Protein AF-A0A813GF10-F1 (afdb_monomer_lite)

Sequence (223 aa):
MYSAWPSATSPQEELPPGWVRQESRSKPGSYYYANAVRNLTQVEPPPGTRNALAVLPILVAAEPAEASRALDPEEAAAAEEEKERKKKVAEDEQEAEEELAEEATRKAKARKVEEQRKKEEAARLEKERQEKEAEDLKQRLKAEEIARVQRLEAEEIARVKAEAEEALALEKHKKEVEVRAKENEARSRKAQMFELHVRSKQQAAWTKKEEEEEAAEKARTEE

Structure (mmCIF, N/CA/C/O backbone):
data_AF-A0A813GF10-F1
#
_entry.id   AF-A0A813GF10-F1
#
loop_
_atom_site.group_PDB
_atom_site.id
_atom_site.type_symbol
_atom_site.label_atom_id
_atom_site.label_alt_id
_atom_site.label_comp_id
_atom_site.label_asym_id
_atom_site.label_entity_id
_atom_site.label_seq_id
_atom_site.pdbx_PDB_ins_code
_atom_site.Cartn_x
_atom_site.Cartn_y
_atom_site.Cartn_z
_atom_site.occupancy
_atom_site.B_iso_or_equiv
_atom_site.auth_seq_id
_atom_site.auth_comp_id
_atom_site.auth_asym_id
_atom_site.auth_atom_id
_atom_site.pdbx_PDB_model_num
ATOM 1 N N . MET A 1 1 ? -47.620 1.078 -10.009 1.00 43.12 1 MET A N 1
ATOM 2 C CA . MET A 1 1 ? -48.355 2.296 -9.616 1.00 43.12 1 MET A CA 1
ATOM 3 C C . MET A 1 1 ? -49.224 1.940 -8.419 1.00 43.12 1 MET A C 1
ATOM 5 O O . MET A 1 1 ? -50.244 1.297 -8.611 1.00 43.12 1 MET A O 1
ATOM 9 N N . TYR A 1 2 ? -48.780 2.258 -7.202 1.00 46.22 2 TYR A N 1
ATOM 10 C CA . TYR A 1 2 ? -49.599 2.154 -5.990 1.00 46.22 2 TYR A CA 1
ATOM 11 C C . TYR A 1 2 ? -49.899 3.576 -5.521 1.00 46.22 2 TYR A C 1
ATOM 13 O O . TYR A 1 2 ? -48.980 4.342 -5.238 1.00 46.22 2 TYR A O 1
ATOM 21 N N . SER A 1 3 ? -51.180 3.934 -5.531 1.00 55.34 3 SER A N 1
ATOM 22 C CA . SER A 1 3 ? -51.683 5.240 -5.118 1.00 55.34 3 SER A CA 1
ATOM 23 C C . SER A 1 3 ? -51.562 5.389 -3.603 1.00 55.34 3 SER A C 1
ATOM 25 O O . SER A 1 3 ? -52.167 4.625 -2.853 1.00 55.34 3 SER A O 1
ATOM 27 N N . ALA A 1 4 ? -50.787 6.379 -3.161 1.00 55.69 4 ALA A N 1
ATOM 28 C CA . ALA A 1 4 ? -50.736 6.804 -1.770 1.00 55.69 4 ALA A CA 1
ATOM 29 C C . ALA A 1 4 ? -52.111 7.352 -1.359 1.00 55.69 4 ALA A C 1
ATOM 31 O O . ALA A 1 4 ? -52.603 8.314 -1.949 1.00 55.69 4 ALA A O 1
ATOM 32 N N . TRP A 1 5 ? -52.745 6.722 -0.371 1.00 62.12 5 TRP A N 1
ATOM 33 C CA . TRP A 1 5 ? -53.922 7.288 0.279 1.00 62.12 5 TRP A CA 1
ATOM 34 C C . TRP A 1 5 ? -53.499 8.535 1.067 1.00 62.12 5 TRP A C 1
ATOM 36 O O . TRP A 1 5 ? -52.507 8.470 1.798 1.00 62.12 5 TRP A O 1
ATOM 46 N N . PRO A 1 6 ? -54.214 9.667 0.943 1.00 53.22 6 PRO A N 1
ATOM 47 C CA . PRO A 1 6 ? -53.993 10.806 1.816 1.00 53.22 6 PRO A CA 1
ATOM 48 C C . PRO A 1 6 ? -54.392 10.388 3.232 1.00 53.22 6 PRO A C 1
ATOM 50 O O . PRO A 1 6 ? -55.576 10.223 3.529 1.00 53.22 6 PRO A O 1
ATOM 53 N N . SER A 1 7 ? -53.401 10.165 4.097 1.00 52.16 7 SER A N 1
ATOM 54 C CA . SER A 1 7 ? -53.643 9.993 5.527 1.00 52.16 7 SER A CA 1
ATOM 55 C C . SER A 1 7 ? -54.426 11.199 6.019 1.00 52.16 7 SER A C 1
ATOM 57 O O . SER A 1 7 ? -53.957 12.332 5.920 1.00 52.16 7 SER A O 1
ATOM 59 N N . ALA A 1 8 ? -55.636 10.939 6.509 1.00 47.16 8 ALA A N 1
ATOM 60 C CA . ALA A 1 8 ? -56.487 11.925 7.138 1.00 47.16 8 ALA A CA 1
ATOM 61 C C . ALA A 1 8 ? -55.698 12.607 8.262 1.00 47.16 8 ALA A C 1
ATOM 63 O O . ALA A 1 8 ? -55.401 11.994 9.288 1.00 47.16 8 ALA A O 1
ATOM 64 N N . THR A 1 9 ? -55.330 13.866 8.039 1.00 49.66 9 THR A N 1
ATOM 65 C CA . THR A 1 9 ? -54.791 14.755 9.061 1.00 49.66 9 THR A CA 1
ATOM 66 C C . THR A 1 9 ? -55.884 14.935 10.106 1.00 49.66 9 THR A C 1
ATOM 68 O O . THR A 1 9 ? -56.803 15.733 9.932 1.00 49.66 9 THR A O 1
ATOM 71 N N . SER A 1 10 ? -55.836 14.130 11.165 1.00 58.41 10 SER A N 1
ATOM 72 C CA . SER A 1 10 ? -56.648 14.341 12.356 1.00 58.41 10 SER A CA 1
ATOM 73 C C . SER A 1 10 ? -56.393 15.767 12.854 1.00 58.41 10 SER A C 1
ATOM 75 O O . SER A 1 10 ? -55.244 16.214 12.790 1.00 58.41 10 SER A O 1
ATOM 77 N N . PRO A 1 11 ? -57.430 16.499 13.303 1.00 57.31 11 PRO A N 1
ATOM 78 C CA . PRO A 1 11 ? -57.270 17.847 13.836 1.00 57.31 11 PRO A CA 1
ATOM 79 C C . PRO A 1 11 ? -56.208 17.788 14.931 1.00 57.31 11 PRO A C 1
ATOM 81 O O . PRO A 1 11 ? -56.400 17.146 15.963 1.00 57.31 11 PRO A O 1
ATOM 84 N N . GLN A 1 12 ? -55.039 18.351 14.630 1.00 59.00 12 GLN A N 1
ATOM 85 C CA . GLN A 1 12 ? -53.887 18.327 15.511 1.00 59.00 12 GLN A CA 1
ATOM 86 C C . GLN A 1 12 ? -54.287 19.108 16.758 1.00 59.00 12 GLN A C 1
ATOM 88 O O . GLN A 1 12 ? -54.483 20.318 16.689 1.00 59.00 12 GLN A O 1
ATOM 93 N N . GLU A 1 13 ? -54.456 18.414 17.886 1.00 68.62 13 GLU A N 1
ATOM 94 C CA . GLU A 1 13 ? -54.404 19.058 19.195 1.00 68.62 13 GLU A CA 1
ATOM 95 C C . GLU A 1 13 ? -53.145 19.928 19.199 1.00 68.62 13 GLU A C 1
ATOM 97 O O . GLU A 1 13 ? -52.041 19.415 18.997 1.00 68.62 13 GLU A O 1
ATOM 102 N N . GLU A 1 14 ? -53.328 21.242 19.325 1.00 80.44 14 GLU A N 1
ATOM 103 C CA . GLU A 1 14 ? -52.253 22.230 19.286 1.00 80.44 14 GLU A CA 1
ATOM 104 C C . GLU A 1 14 ? -51.329 22.011 20.487 1.00 80.44 14 GLU A C 1
ATOM 106 O O . GLU A 1 14 ? -51.510 22.564 21.571 1.00 80.44 14 GLU A O 1
ATOM 111 N N . LEU A 1 15 ? -50.348 21.130 20.306 1.00 86.69 15 LEU A N 1
ATOM 112 C CA . LEU A 1 15 ? -49.278 20.923 21.263 1.00 86.69 15 LEU A CA 1
ATOM 113 C C . LEU A 1 15 ? -48.388 22.171 21.280 1.00 86.69 15 LEU A C 1
ATOM 115 O O . LEU A 1 15 ? -48.151 22.772 20.226 1.00 86.69 15 LEU A O 1
ATOM 119 N N . PRO A 1 16 ? -47.851 22.564 22.448 1.00 89.25 16 PRO A N 1
ATOM 120 C CA . PRO A 1 16 ? -46.923 23.681 22.517 1.00 89.25 16 PRO A CA 1
ATOM 121 C C . PRO A 1 16 ? -45.709 23.465 21.590 1.00 89.25 16 PRO A C 1
ATOM 123 O O . PRO A 1 16 ? -45.295 22.319 21.377 1.00 89.25 16 PRO A O 1
ATOM 126 N N . PRO A 1 17 ? -45.085 24.537 21.070 1.00 89.94 17 PRO A N 1
ATOM 127 C CA . PRO A 1 17 ? -43.967 24.427 20.136 1.00 89.94 17 PRO A CA 1
ATOM 128 C C . PRO A 1 17 ? -42.840 23.531 20.667 1.00 89.94 17 PRO A C 1
ATOM 130 O O . PRO A 1 17 ? -42.382 23.688 21.800 1.00 89.94 17 PRO A O 1
ATOM 133 N N . GLY A 1 18 ? -42.379 22.594 19.834 1.00 91.38 18 GLY A N 1
ATOM 134 C CA . GLY A 1 18 ? -41.290 21.665 20.160 1.00 91.38 18 GLY A CA 1
ATOM 135 C C . GLY A 1 18 ? -41.722 20.346 20.811 1.00 91.38 18 GLY A C 1
ATOM 136 O O . GLY A 1 18 ? -40.871 19.478 21.008 1.00 91.38 18 GLY A O 1
ATOM 137 N N . TRP A 1 19 ? -43.014 20.168 21.104 1.00 94.50 19 TRP A N 1
ATOM 138 C CA . TRP A 1 19 ? -43.578 18.890 21.539 1.00 94.50 19 TRP A CA 1
ATOM 139 C C . TRP A 1 19 ? -44.132 18.091 20.361 1.00 94.50 19 TRP A C 1
ATOM 141 O O . TRP A 1 19 ? -44.849 18.618 19.515 1.00 94.50 19 TRP A O 1
ATOM 151 N N . VAL A 1 20 ? -43.831 16.793 20.332 1.00 92.94 20 VAL A N 1
ATOM 152 C CA . VAL A 1 20 ? -44.324 15.853 19.322 1.00 92.94 20 VAL A CA 1
ATOM 153 C C . VAL A 1 20 ? -44.968 14.665 20.029 1.00 92.94 20 VAL A C 1
ATOM 155 O O . VAL A 1 20 ? -44.332 14.018 20.863 1.00 92.94 20 VAL A O 1
ATOM 158 N N . ARG A 1 21 ? -46.226 14.362 19.691 1.00 93.69 21 ARG A N 1
ATOM 159 C CA . ARG A 1 21 ? -46.896 13.132 20.134 1.00 93.69 21 ARG A CA 1
ATOM 160 C C . ARG A 1 21 ? -46.377 11.961 19.307 1.00 93.69 21 ARG A C 1
ATOM 162 O O . ARG A 1 21 ? -46.508 11.966 18.085 1.00 93.69 21 ARG A O 1
ATOM 169 N N . GLN A 1 22 ? -45.807 10.961 19.963 1.00 94.44 22 GLN A N 1
ATOM 170 C CA . GLN A 1 22 ? -45.323 9.737 19.332 1.00 94.44 22 GLN A CA 1
ATOM 171 C C . GLN A 1 22 ? -46.046 8.525 19.915 1.00 94.44 22 GLN A C 1
ATOM 173 O O . GLN A 1 22 ? -46.380 8.489 21.098 1.00 94.44 22 GLN A O 1
ATOM 178 N N . GLU A 1 23 ? -46.320 7.536 19.071 1.00 95.94 23 GLU A N 1
ATOM 179 C CA . GLU A 1 23 ? -46.903 6.267 19.497 1.00 95.94 23 GLU A CA 1
ATOM 180 C C . GLU A 1 23 ? -45.810 5.332 20.020 1.00 95.94 23 GLU A C 1
ATOM 182 O O . GLU A 1 23 ? -44.732 5.205 19.433 1.00 95.94 23 GLU A O 1
ATOM 187 N N . SER A 1 24 ? -46.083 4.664 21.138 1.00 94.75 24 SER A N 1
ATOM 188 C CA . SER A 1 24 ? -45.172 3.681 21.702 1.00 94.75 24 SER A CA 1
ATOM 189 C C . SER A 1 24 ? -45.048 2.465 20.792 1.00 94.75 24 SER A C 1
ATOM 191 O O . SER A 1 24 ? -46.019 1.760 20.525 1.00 94.75 24 SER A O 1
ATOM 193 N N . ARG A 1 25 ? -43.812 2.142 20.398 1.00 94.06 25 ARG A N 1
ATOM 194 C CA . ARG A 1 25 ? -43.510 0.922 19.631 1.00 94.06 25 ARG A CA 1
ATOM 195 C C . ARG A 1 25 ? -43.803 -0.361 20.409 1.00 94.06 25 ARG A C 1
ATOM 197 O O . ARG A 1 25 ? -44.042 -1.393 19.794 1.00 94.06 25 ARG A O 1
ATOM 204 N N . SER A 1 26 ? -43.734 -0.315 21.741 1.00 91.81 26 SER A N 1
ATOM 205 C CA . SER A 1 26 ? -43.940 -1.486 22.603 1.00 91.81 26 SER A CA 1
ATOM 206 C C . SER A 1 26 ? -45.400 -1.691 23.004 1.00 91.81 26 SER A C 1
ATOM 208 O O . SER A 1 26 ? -45.772 -2.797 23.387 1.00 91.81 26 SER A O 1
ATOM 210 N N . LYS A 1 27 ? -46.227 -0.643 22.926 1.00 92.56 27 LYS A N 1
ATOM 211 C CA . LYS A 1 27 ? -47.655 -0.672 23.264 1.00 92.56 27 LYS A CA 1
ATOM 212 C C . LYS A 1 27 ? -48.430 0.153 22.230 1.00 92.56 27 LYS A C 1
ATOM 214 O O . LYS A 1 27 ? -48.667 1.337 22.486 1.00 92.56 27 LYS A O 1
ATOM 219 N N . PRO A 1 28 ? -48.797 -0.437 21.076 1.00 93.38 28 PRO A N 1
ATOM 220 C CA . PRO A 1 28 ? -49.581 0.269 20.066 1.00 93.38 28 PRO A CA 1
ATOM 221 C C . PRO A 1 28 ? -50.881 0.799 20.684 1.00 93.38 28 PRO A C 1
ATOM 223 O O . PRO A 1 28 ? -51.499 0.138 21.520 1.00 93.38 28 PRO A O 1
ATOM 226 N N . GLY A 1 29 ? -51.248 2.026 20.331 1.00 91.00 29 GLY A N 1
ATOM 227 C CA . GLY A 1 29 ? -52.347 2.787 20.928 1.00 91.00 29 GLY A CA 1
ATOM 228 C C . GLY A 1 29 ? -51.987 3.595 22.183 1.00 91.00 29 GLY A C 1
ATOM 229 O O . GLY A 1 29 ? -52.782 4.433 22.601 1.00 91.00 29 GLY A O 1
ATOM 230 N N . SER A 1 30 ? -50.804 3.401 22.783 1.00 92.31 30 SER A N 1
ATOM 231 C CA . SER A 1 30 ? -50.301 4.281 23.850 1.00 92.31 30 SER A CA 1
ATOM 232 C C . SER A 1 30 ? -49.440 5.395 23.260 1.00 92.31 30 SER A C 1
ATOM 234 O O . SER A 1 30 ? -48.506 5.121 22.508 1.00 92.31 30 SER A O 1
ATOM 236 N N . TYR A 1 31 ? -49.701 6.643 23.643 1.00 94.44 31 TYR A N 1
ATOM 237 C CA . TYR A 1 31 ? -48.940 7.803 23.176 1.00 94.44 31 TYR A CA 1
ATOM 238 C C . TYR A 1 31 ? -48.062 8.379 24.289 1.00 94.44 31 TYR A C 1
ATOM 240 O O . TYR A 1 31 ? -48.437 8.364 25.459 1.00 94.44 31 TYR A O 1
ATOM 248 N N . TYR A 1 32 ? -46.900 8.906 23.910 1.00 95.25 32 TYR A N 1
ATOM 249 C CA . TYR A 1 32 ? -46.045 9.729 24.761 1.00 95.25 32 TYR A CA 1
ATOM 250 C C . TYR A 1 32 ? -45.686 11.025 24.034 1.00 95.25 32 TYR A C 1
ATOM 252 O O . TYR A 1 32 ? -45.779 11.127 22.808 1.00 95.25 32 TYR A O 1
ATOM 260 N N . TYR A 1 33 ? -45.275 12.028 24.798 1.00 95.50 33 TYR A N 1
ATOM 261 C CA . TYR A 1 33 ? -44.920 13.342 24.287 1.00 95.50 33 TYR A CA 1
ATOM 262 C C . TYR A 1 33 ? -43.412 13.524 24.412 1.00 95.50 33 TYR A C 1
ATOM 264 O O . TYR A 1 33 ? -42.858 13.461 25.512 1.00 95.50 33 TYR A O 1
ATOM 272 N N . ALA A 1 34 ? -42.745 13.719 23.277 1.00 95.44 34 ALA A N 1
ATOM 273 C CA . ALA A 1 34 ? -41.313 13.972 23.202 1.00 95.44 34 ALA A CA 1
ATOM 274 C C . ALA A 1 34 ? -41.062 15.454 22.914 1.00 95.44 34 ALA A C 1
ATOM 276 O O . ALA A 1 34 ? 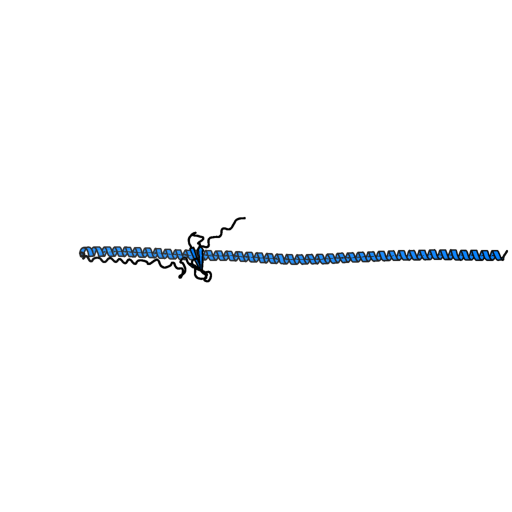-41.622 16.013 21.969 1.00 95.44 34 ALA A O 1
ATOM 277 N N . ASN A 1 35 ? -40.209 16.086 23.715 1.00 95.56 35 ASN A N 1
ATOM 278 C CA . ASN A 1 35 ? -39.741 17.443 23.483 1.00 95.56 35 ASN A CA 1
ATOM 279 C C . ASN A 1 35 ? -38.351 17.400 22.842 1.00 95.56 35 ASN A C 1
ATOM 281 O O . ASN A 1 35 ? -37.366 17.094 23.518 1.00 95.56 35 ASN A O 1
ATOM 285 N N . ALA A 1 36 ? -38.265 17.734 21.554 1.00 92.88 36 ALA A N 1
ATOM 286 C CA . ALA A 1 36 ? -37.011 17.681 20.797 1.00 92.88 36 ALA A CA 1
ATOM 287 C C . ALA A 1 36 ? -35.976 18.716 21.273 1.00 92.88 36 ALA A C 1
ATOM 289 O O . ALA A 1 36 ? -34.777 18.517 21.111 1.00 92.88 36 ALA A O 1
ATOM 290 N N . VAL A 1 37 ? -36.429 19.814 21.884 1.00 94.19 37 VAL A N 1
ATOM 291 C CA . VAL A 1 37 ? -35.550 20.892 22.359 1.00 94.19 37 VAL A CA 1
ATOM 292 C C . VAL A 1 37 ? -34.850 20.494 23.657 1.00 94.19 37 VAL A C 1
ATOM 294 O O . VAL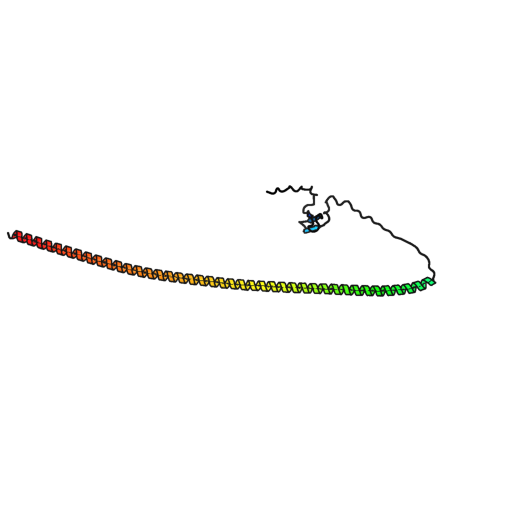 A 1 37 ? -33.696 20.848 23.877 1.00 94.19 37 VAL A O 1
ATOM 297 N N . ARG A 1 38 ? -35.546 19.758 24.531 1.00 94.00 38 ARG A N 1
ATOM 298 C CA . ARG A 1 38 ? -35.040 19.381 25.861 1.00 94.00 38 ARG A CA 1
ATOM 299 C C . ARG A 1 38 ? -34.607 17.920 25.972 1.00 94.00 38 ARG A C 1
ATOM 301 O O . ARG A 1 38 ? -34.110 17.537 27.024 1.00 94.00 38 ARG A O 1
ATOM 308 N N . ASN A 1 39 ? -34.816 17.116 24.926 1.00 94.69 39 ASN A N 1
ATOM 309 C CA . ASN A 1 39 ? -34.639 15.660 24.946 1.00 94.69 39 ASN A CA 1
ATOM 310 C C . ASN A 1 39 ? -35.360 14.993 26.135 1.00 94.69 39 ASN A C 1
ATOM 312 O O . ASN A 1 39 ? -34.837 14.084 26.772 1.00 94.69 39 ASN A O 1
ATOM 316 N N . LEU A 1 40 ? -36.570 15.475 26.442 1.00 95.31 40 LEU A N 1
ATOM 317 C CA . LEU A 1 40 ? -37.428 14.958 27.512 1.00 95.31 40 LEU A CA 1
ATOM 318 C C . LEU A 1 40 ? -38.601 14.191 26.908 1.00 95.31 40 LEU A C 1
ATOM 320 O O . LEU A 1 40 ? -39.194 14.628 25.921 1.00 95.31 40 LEU A O 1
ATOM 324 N N . THR A 1 41 ? -38.967 13.078 27.537 1.00 96.00 41 THR A N 1
ATOM 325 C CA . THR A 1 41 ? -40.156 12.293 27.193 1.00 96.00 41 THR A CA 1
ATOM 326 C C . THR A 1 41 ? -41.044 12.151 28.417 1.00 96.00 41 THR A C 1
ATOM 328 O O . THR A 1 41 ? -40.552 11.798 29.487 1.00 96.00 41 THR A O 1
ATOM 331 N N . GLN A 1 42 ? -42.343 12.376 28.260 1.00 95.31 42 GLN A N 1
ATOM 332 C CA . GLN A 1 42 ? -43.329 12.178 29.322 1.00 95.31 42 GLN A CA 1
ATOM 333 C C . GLN A 1 42 ? -44.587 11.510 28.772 1.00 95.31 42 GLN A C 1
ATOM 335 O O . GLN A 1 42 ? -44.943 11.685 27.606 1.00 95.31 42 GLN A O 1
ATOM 340 N N . VAL A 1 43 ? -45.241 10.716 29.616 1.00 94.62 43 VAL A N 1
ATOM 341 C CA . VAL A 1 43 ? -46.501 10.042 29.271 1.00 94.62 43 VAL A CA 1
ATOM 342 C C . VAL A 1 43 ? -47.674 11.013 29.398 1.00 94.62 43 VAL A C 1
ATOM 344 O O . VAL A 1 43 ? -48.577 11.006 28.567 1.00 94.62 43 VAL A O 1
ATOM 347 N N . GLU A 1 44 ? -47.637 1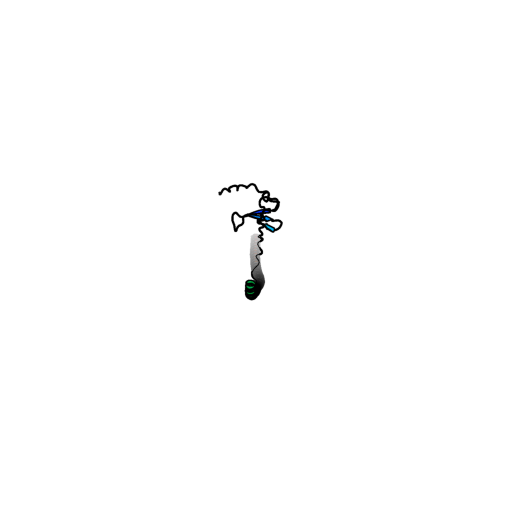1.891 30.401 1.00 91.31 44 GLU A N 1
ATOM 348 C CA . GLU A 1 44 ? -48.676 12.896 30.605 1.00 91.31 44 GLU A CA 1
ATOM 349 C C . GLU A 1 44 ? -48.569 14.040 29.582 1.00 91.31 44 GLU A C 1
ATOM 351 O O . GLU A 1 44 ? -47.460 14.464 29.231 1.00 91.31 44 GLU A O 1
ATOM 356 N N . PRO A 1 45 ? -49.700 14.559 29.076 1.00 88.81 45 PRO A N 1
ATOM 357 C CA . PRO A 1 45 ? -49.699 15.679 28.146 1.00 88.81 45 PRO A CA 1
ATOM 358 C C . PRO A 1 45 ? -49.127 16.939 28.813 1.00 88.81 45 PRO A C 1
ATOM 360 O O . PRO A 1 45 ? -49.398 17.192 29.989 1.00 88.81 45 PRO A O 1
ATOM 363 N N . PRO A 1 46 ? -48.332 17.752 28.093 1.00 87.88 46 PRO A N 1
ATOM 364 C CA . PRO A 1 46 ? -47.768 18.966 28.663 1.00 87.88 46 PRO A CA 1
ATOM 365 C C . PRO A 1 46 ? -48.878 19.936 29.108 1.00 87.88 46 PRO A C 1
ATOM 367 O O . PRO A 1 46 ? -49.926 20.026 28.446 1.00 87.88 46 PRO A O 1
ATOM 370 N N . PRO A 1 47 ? -48.658 20.676 30.212 1.00 80.12 47 PRO A N 1
ATOM 371 C CA . PRO A 1 47 ? -49.625 21.638 30.727 1.00 80.12 47 PRO A CA 1
ATOM 372 C C . PRO A 1 47 ? -49.931 22.689 29.653 1.00 80.12 47 PRO A C 1
ATOM 374 O O . PRO A 1 47 ? -49.021 23.256 29.053 1.00 80.12 47 PRO A O 1
ATOM 377 N N . GLY A 1 48 ? -51.218 22.909 29.382 1.00 74.94 48 GLY A N 1
ATOM 378 C CA . GLY A 1 48 ? -51.700 23.745 28.273 1.00 74.94 48 GLY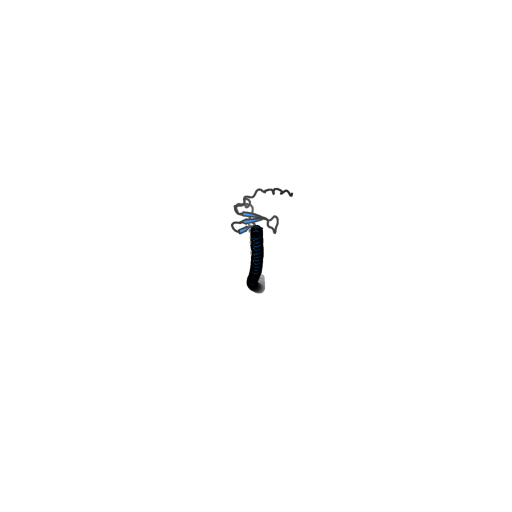 A CA 1
ATOM 379 C C . GLY A 1 48 ? -52.441 22.962 27.185 1.00 74.94 48 GLY A C 1
ATOM 380 O O . GLY A 1 48 ? -53.247 23.545 26.466 1.00 74.94 48 GLY A O 1
ATOM 381 N N . THR A 1 49 ? -52.268 21.637 27.123 1.00 74.69 49 THR A N 1
ATOM 382 C CA . THR A 1 49 ? -53.143 20.767 26.321 1.00 74.69 49 THR A CA 1
ATOM 383 C C . THR A 1 49 ? -54.504 20.699 27.023 1.00 74.69 49 THR A C 1
ATOM 385 O O . THR A 1 49 ? -54.580 20.313 28.188 1.00 74.69 49 THR A O 1
ATOM 388 N N . ARG A 1 50 ? -55.579 21.131 26.354 1.00 60.22 50 ARG A N 1
ATOM 389 C CA . ARG A 1 50 ? -56.883 21.553 26.926 1.00 60.22 50 ARG A CA 1
ATOM 390 C C . ARG A 1 50 ? -57.703 20.480 27.692 1.00 60.22 50 ARG A C 1
ATOM 392 O O . ARG A 1 50 ? -58.866 20.726 27.985 1.00 60.22 50 ARG A O 1
ATOM 399 N N . ASN A 1 51 ? -57.127 19.330 28.053 1.00 59.00 51 ASN A N 1
ATOM 400 C CA . ASN A 1 51 ? -57.826 18.163 28.617 1.00 59.00 51 ASN A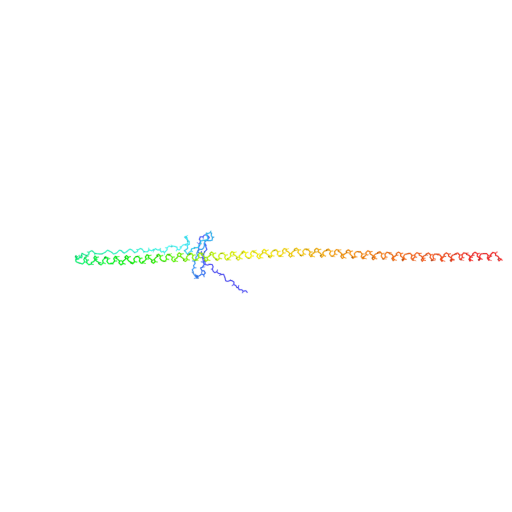 CA 1
ATOM 401 C C . ASN A 1 51 ? -57.494 17.808 30.089 1.00 59.00 51 ASN A C 1
ATOM 403 O O . ASN A 1 51 ? -57.945 16.777 30.576 1.00 59.00 51 ASN A O 1
ATOM 407 N N . ALA A 1 52 ? -56.759 18.635 30.841 1.00 53.38 52 ALA A N 1
ATOM 408 C CA . ALA A 1 52 ? -56.286 18.286 32.196 1.00 53.38 52 ALA A CA 1
ATOM 409 C C . ALA A 1 52 ? -57.251 18.590 33.377 1.00 53.38 52 ALA A C 1
ATOM 411 O O . ALA A 1 52 ? -56.805 18.663 34.518 1.00 53.38 52 ALA A O 1
ATOM 412 N N . LEU A 1 53 ? -58.559 18.787 33.158 1.00 50.12 53 LEU A N 1
ATOM 413 C CA . LEU A 1 53 ? -59.480 19.302 34.196 1.00 50.12 53 LEU A CA 1
ATOM 414 C C . LEU A 1 53 ? -60.340 18.261 34.951 1.00 50.12 53 LEU A C 1
ATOM 416 O O . LEU A 1 53 ? -61.320 18.652 35.578 1.00 50.12 53 LEU A O 1
ATOM 420 N N . ALA A 1 54 ? -60.023 16.960 34.940 1.00 54.91 54 ALA A N 1
ATOM 421 C CA . ALA A 1 54 ? -60.976 15.960 35.450 1.00 54.91 54 ALA A CA 1
ATOM 422 C C . ALA A 1 54 ? -60.400 14.784 36.262 1.00 54.91 54 ALA A C 1
ATOM 424 O O . ALA A 1 54 ? -60.728 13.651 35.942 1.00 54.91 54 ALA A O 1
ATOM 425 N N . VAL A 1 55 ? -59.622 15.001 37.336 1.00 48.28 55 VAL A N 1
ATOM 426 C CA . VAL A 1 55 ? -59.530 14.008 38.438 1.00 48.28 55 VAL A CA 1
ATOM 427 C C . VAL A 1 55 ? -59.240 14.704 39.780 1.00 48.28 55 VAL A C 1
ATOM 429 O O . VAL A 1 55 ? -58.130 15.171 40.014 1.00 48.28 55 VAL A O 1
ATOM 432 N N . LEU A 1 56 ? -60.228 14.755 40.681 1.00 40.22 56 LEU A N 1
ATOM 433 C CA . LEU A 1 56 ? -60.044 15.067 42.107 1.00 40.22 56 LEU A CA 1
ATOM 434 C C . LEU A 1 56 ? -60.038 13.749 42.907 1.00 40.22 56 LEU A C 1
ATOM 436 O O . LEU A 1 56 ? -61.000 12.990 42.778 1.00 40.22 56 LEU A O 1
ATOM 440 N N . PRO A 1 57 ? -59.022 13.456 43.743 1.00 50.09 57 PRO A N 1
ATOM 441 C CA . PRO A 1 57 ? -59.065 12.322 44.658 1.00 50.09 57 PRO A CA 1
ATOM 442 C C . PRO A 1 57 ? -59.802 12.679 45.960 1.00 50.09 57 PRO A C 1
ATOM 444 O O . PRO A 1 57 ? -59.515 13.674 46.623 1.00 50.09 57 PRO A O 1
ATOM 447 N N . ILE A 1 58 ? -60.769 11.828 46.303 1.00 44.69 58 ILE A N 1
ATOM 448 C CA . ILE A 1 58 ? -61.621 11.861 47.496 1.00 44.69 58 ILE A CA 1
ATOM 449 C C . ILE A 1 58 ? -60.816 11.353 48.707 1.00 44.69 58 ILE A C 1
ATOM 451 O O . ILE A 1 58 ? -60.353 10.215 48.714 1.00 44.69 58 ILE A O 1
ATOM 455 N N . LEU A 1 59 ? -60.662 12.196 49.732 1.00 42.25 59 LEU A N 1
ATOM 456 C CA . LEU A 1 59 ? -60.123 11.853 51.055 1.00 42.25 59 LEU A CA 1
ATOM 457 C C . LEU A 1 59 ? -61.214 11.169 51.896 1.00 42.25 59 LEU A C 1
ATOM 459 O O . LEU A 1 59 ? -62.222 11.798 52.212 1.00 42.25 59 LEU A O 1
ATOM 463 N N . VAL A 1 60 ? -61.002 9.909 52.288 1.00 44.69 60 VAL A N 1
ATOM 464 C CA . VAL A 1 60 ? -61.808 9.216 53.309 1.00 44.69 60 VAL A CA 1
ATOM 465 C C . VAL A 1 60 ? -60.934 9.005 54.540 1.00 44.69 60 VAL A C 1
ATOM 467 O O . VAL A 1 60 ? -60.046 8.157 54.551 1.00 44.69 60 VAL A O 1
ATOM 470 N N . ALA A 1 61 ? -61.186 9.818 55.563 1.00 50.56 61 ALA A N 1
ATOM 471 C CA . ALA A 1 61 ? -60.720 9.615 56.926 1.00 50.56 61 ALA A CA 1
ATOM 472 C C . ALA A 1 61 ? -61.759 8.768 57.675 1.00 50.56 61 ALA A C 1
ATOM 474 O O . ALA A 1 61 ? -62.948 9.083 57.636 1.00 50.56 61 ALA A O 1
ATOM 475 N N . ALA A 1 62 ? -61.317 7.711 58.352 1.00 40.03 62 ALA A N 1
ATOM 476 C CA . ALA A 1 62 ? -62.138 6.947 59.283 1.00 40.03 62 ALA A CA 1
ATOM 477 C C . ALA A 1 62 ? -61.269 6.509 60.471 1.00 40.03 62 ALA A C 1
ATOM 479 O O . ALA A 1 62 ? -60.519 5.539 60.385 1.00 40.03 62 ALA A O 1
ATOM 480 N N . GLU A 1 63 ? -61.361 7.269 61.562 1.00 50.47 63 GLU A N 1
ATOM 481 C CA . GLU A 1 63 ? -61.019 6.807 62.909 1.00 50.47 63 GLU A CA 1
ATOM 482 C C . GLU A 1 63 ? -62.111 5.859 63.424 1.00 50.47 63 GLU A C 1
ATOM 484 O O . GLU A 1 63 ? -63.295 6.092 63.160 1.00 50.47 63 GLU A O 1
ATOM 489 N N . PRO A 1 64 ? -61.748 4.871 64.256 1.00 53.62 64 PRO A N 1
ATOM 490 C CA . PRO A 1 64 ? -62.648 4.408 65.297 1.00 53.62 64 PRO A CA 1
ATOM 491 C C . PRO A 1 64 ? -62.025 4.584 66.687 1.00 53.62 64 PRO A C 1
ATOM 493 O O . PRO A 1 64 ? -60.941 4.086 66.989 1.00 53.62 64 PRO A O 1
ATOM 496 N N . ALA A 1 65 ? -62.776 5.283 67.534 1.00 51.66 65 ALA A N 1
ATOM 497 C CA . ALA A 1 65 ? -62.595 5.377 68.972 1.00 51.66 65 ALA A CA 1
ATOM 498 C C . ALA A 1 65 ? -63.572 4.417 69.664 1.00 51.66 65 ALA A C 1
ATOM 500 O O . ALA A 1 65 ? -64.766 4.586 69.466 1.00 51.66 65 ALA A O 1
ATOM 501 N N . GLU A 1 66 ? -63.089 3.476 70.481 1.00 36.50 66 GLU A N 1
ATOM 502 C CA . GLU A 1 66 ? -63.831 2.675 71.484 1.00 36.50 66 GLU A CA 1
ATOM 503 C C . GLU A 1 66 ? -62.788 1.968 72.381 1.00 36.50 66 GLU A C 1
ATOM 505 O O . GLU A 1 66 ? -61.688 1.689 71.919 1.00 36.50 66 GLU A O 1
ATOM 510 N N . ALA A 1 67 ? -62.970 1.569 73.639 1.00 43.34 67 ALA A N 1
ATOM 511 C CA . ALA A 1 67 ? -63.939 1.791 74.705 1.00 43.34 67 ALA A CA 1
ATOM 512 C C . ALA A 1 67 ? -63.265 1.208 75.974 1.00 43.34 67 ALA A C 1
ATOM 514 O O . ALA A 1 67 ? -62.783 0.074 75.964 1.00 43.34 67 ALA A O 1
ATOM 515 N N . SER A 1 68 ? -63.181 1.974 77.062 1.00 44.66 68 SER A N 1
ATOM 516 C CA . SER A 1 68 ? -62.485 1.585 78.298 1.00 44.66 68 SER A CA 1
ATOM 517 C C . SER A 1 68 ? -63.377 0.698 79.179 1.00 44.66 68 SER A C 1
ATOM 519 O O . SER A 1 68 ? -64.298 1.187 79.832 1.00 44.66 68 SER A O 1
ATOM 521 N N . ARG A 1 69 ? -63.097 -0.610 79.216 1.00 45.03 69 ARG A N 1
ATOM 522 C CA . ARG A 1 69 ? -63.732 -1.595 80.110 1.00 45.03 69 ARG A CA 1
ATOM 523 C C . ARG A 1 69 ? -62.727 -1.997 81.199 1.00 45.03 69 ARG A C 1
ATOM 525 O O . ARG A 1 69 ? -61.654 -2.496 80.882 1.00 45.03 69 ARG A O 1
ATOM 532 N N . ALA A 1 70 ? -63.048 -1.719 82.462 1.00 49.31 70 ALA A N 1
ATOM 533 C CA . ALA A 1 70 ? -62.205 -2.038 83.616 1.00 49.31 70 ALA A CA 1
ATOM 534 C C . ALA A 1 70 ? -62.206 -3.556 83.884 1.00 49.31 70 ALA A C 1
ATOM 536 O O . ALA A 1 70 ? -63.279 -4.149 83.987 1.00 49.31 70 ALA A O 1
ATOM 537 N N . LEU A 1 71 ? -61.012 -4.153 83.947 1.00 51.41 71 LEU A N 1
ATOM 538 C CA . LEU A 1 71 ? -60.766 -5.590 84.125 1.00 51.41 71 LEU A CA 1
ATOM 539 C C . LEU A 1 71 ? -60.383 -5.925 85.573 1.00 51.41 71 LEU A C 1
ATOM 541 O O . LEU A 1 71 ? -59.809 -5.096 86.283 1.00 51.41 71 LEU A O 1
ATOM 545 N N . ASP A 1 72 ? -60.702 -7.156 85.971 1.00 50.25 72 ASP A N 1
ATOM 546 C CA . ASP A 1 72 ? -60.433 -7.754 87.278 1.00 50.25 72 ASP A CA 1
ATOM 547 C C . ASP A 1 72 ? -58.918 -7.933 87.555 1.00 50.25 72 ASP A C 1
ATOM 549 O O . ASP A 1 72 ? -58.147 -8.284 86.656 1.00 50.25 72 ASP A O 1
ATOM 553 N N . PRO A 1 73 ? -58.450 -7.724 88.802 1.00 62.91 73 PRO A N 1
ATOM 554 C CA . PRO A 1 73 ? -57.022 -7.693 89.148 1.00 62.91 73 PRO A CA 1
ATOM 555 C C . PRO A 1 73 ? -56.305 -9.055 89.078 1.00 62.91 73 PRO A C 1
ATOM 557 O O . PRO A 1 73 ? -55.079 -9.083 89.004 1.00 62.91 73 PRO A O 1
ATOM 560 N N . GLU A 1 74 ? -57.030 -10.178 89.073 1.00 59.91 74 GLU A N 1
ATOM 561 C CA . GLU A 1 74 ? -56.448 -11.524 88.910 1.00 59.91 74 GLU A CA 1
ATOM 562 C C . GLU A 1 74 ? -56.112 -11.827 87.434 1.00 59.91 74 GLU A C 1
ATOM 564 O O . GLU A 1 74 ? -55.094 -12.448 87.130 1.00 59.91 74 GLU A O 1
ATOM 569 N N . GLU A 1 75 ? -56.894 -11.278 86.500 1.00 60.84 75 GLU A N 1
ATOM 570 C CA . GLU A 1 75 ? -56.648 -11.356 85.054 1.00 60.84 75 GLU A CA 1
ATOM 571 C C . GLU A 1 75 ? -55.456 -10.470 84.635 1.00 60.84 75 GLU A C 1
ATOM 573 O O . GLU A 1 75 ? -54.723 -10.784 83.696 1.00 60.84 75 GLU A O 1
ATOM 578 N N . ALA A 1 76 ? -55.195 -9.392 85.386 1.00 65.12 76 ALA A N 1
ATOM 579 C CA . ALA A 1 76 ? -54.076 -8.482 85.151 1.00 65.12 76 ALA A CA 1
ATOM 580 C C . ALA A 1 76 ? -52.695 -9.131 85.380 1.00 65.12 76 ALA A C 1
ATOM 582 O O . ALA A 1 76 ? -51.745 -8.788 84.674 1.00 65.12 76 ALA A O 1
ATOM 583 N N . ALA A 1 77 ? -52.578 -10.079 86.319 1.00 72.19 77 ALA A N 1
ATOM 584 C CA . ALA A 1 77 ? -51.322 -10.785 86.593 1.00 72.19 77 ALA A CA 1
ATOM 585 C C . ALA A 1 77 ? -50.993 -11.831 85.510 1.00 72.19 77 ALA A C 1
ATOM 587 O O . ALA A 1 77 ? -49.853 -11.913 85.056 1.00 72.19 77 ALA A O 1
ATOM 588 N N . ALA A 1 78 ? -51.995 -12.574 85.026 1.00 74.56 78 ALA A N 1
ATOM 589 C CA . ALA A 1 78 ? -51.826 -13.477 83.883 1.00 74.56 78 ALA A CA 1
ATOM 590 C C . ALA A 1 78 ? -51.525 -12.705 82.581 1.00 74.56 78 ALA A C 1
ATOM 592 O O . ALA A 1 78 ? -50.702 -13.137 81.772 1.00 74.56 78 ALA A O 1
ATOM 593 N N . ALA A 1 79 ? -52.125 -11.522 82.408 1.00 78.38 79 ALA A N 1
ATOM 594 C CA . ALA A 1 79 ? -51.850 -10.640 81.277 1.00 78.38 79 ALA A CA 1
ATOM 595 C C . ALA A 1 79 ? -50.425 -10.052 81.293 1.00 78.38 79 ALA A C 1
ATOM 597 O O . ALA A 1 79 ? -49.880 -9.763 80.229 1.00 78.38 79 ALA A O 1
ATOM 598 N N . GLU A 1 80 ? -49.811 -9.861 82.464 1.00 80.38 80 GLU A N 1
ATOM 599 C CA . GLU A 1 80 ? -48.405 -9.443 82.592 1.00 80.38 80 GLU A CA 1
ATOM 600 C C . GLU A 1 80 ? -47.437 -10.542 82.129 1.00 80.38 80 GLU A C 1
ATOM 602 O O . GLU A 1 80 ? -46.563 -10.270 81.304 1.00 80.38 80 GLU A O 1
ATOM 607 N N . GLU A 1 81 ? -47.632 -11.794 82.559 1.00 82.06 81 GLU A N 1
ATOM 608 C CA . GLU A 1 81 ? -46.777 -12.908 82.121 1.00 82.06 81 GLU A CA 1
ATOM 609 C C . GLU A 1 81 ? -46.927 -13.176 80.610 1.00 82.06 81 GLU A C 1
ATOM 611 O O . GLU A 1 81 ? -45.944 -13.416 79.902 1.00 82.06 81 GLU A O 1
ATOM 616 N N . GLU A 1 82 ? -48.147 -13.068 80.071 1.00 85.44 82 GLU A N 1
ATOM 617 C CA . GLU A 1 82 ? -48.388 -13.185 78.630 1.00 85.44 82 GLU A CA 1
ATOM 618 C C . GLU A 1 82 ? -47.745 -12.031 77.839 1.00 85.44 82 GLU A C 1
ATOM 620 O O . GLU A 1 82 ? -47.200 -12.256 76.754 1.00 85.44 82 GLU A O 1
ATOM 625 N N . LYS A 1 83 ? -47.746 -10.803 78.378 1.00 88.81 83 LYS A N 1
ATOM 626 C CA . LYS A 1 83 ? -47.040 -9.659 77.775 1.00 88.81 83 LYS A CA 1
ATOM 627 C C . LYS A 1 83 ? -45.534 -9.876 77.745 1.00 88.81 83 LYS A C 1
ATOM 629 O O . LYS A 1 83 ? -44.917 -9.569 76.727 1.00 88.81 83 LYS A O 1
ATOM 634 N N . GLU A 1 84 ? -44.939 -10.414 78.808 1.00 87.50 84 GLU A N 1
ATOM 635 C CA . GLU A 1 84 ? -43.497 -10.670 78.837 1.00 87.50 84 GLU A CA 1
ATOM 636 C C . GLU A 1 84 ? -43.098 -11.766 77.836 1.00 87.50 84 GLU A C 1
ATOM 638 O O . GLU A 1 84 ? -42.115 -11.611 77.109 1.00 87.50 84 GLU A O 1
ATOM 643 N N . ARG A 1 85 ? -43.898 -12.837 77.716 1.00 90.38 85 ARG A N 1
ATOM 644 C CA . ARG A 1 85 ? -43.688 -13.880 76.695 1.00 90.38 85 ARG A CA 1
ATOM 645 C C . ARG A 1 85 ? -43.828 -13.329 75.277 1.00 90.38 85 ARG A C 1
ATOM 647 O O . ARG A 1 85 ? -42.971 -13.599 74.444 1.00 90.38 85 ARG A O 1
ATOM 654 N N . LYS A 1 86 ? -44.860 -12.521 75.009 1.00 92.12 86 LYS A N 1
ATOM 655 C CA . LYS A 1 86 ? -45.041 -11.858 73.705 1.00 92.12 86 LYS A CA 1
ATOM 656 C C . LYS A 1 86 ? -43.895 -10.907 73.384 1.00 92.12 86 LYS A C 1
ATOM 658 O O . LYS A 1 86 ? -43.476 -10.848 72.238 1.00 92.12 86 LYS A O 1
ATOM 663 N N . LYS A 1 87 ? -43.373 -10.194 74.385 1.00 93.50 87 LYS A N 1
ATOM 664 C CA . LYS A 1 87 ? -42.226 -9.304 74.209 1.00 93.50 87 LYS A CA 1
ATOM 665 C C . LYS A 1 87 ? -40.965 -10.079 73.823 1.00 93.50 87 LYS A C 1
ATOM 667 O O . LYS A 1 87 ? -40.313 -9.670 72.877 1.00 93.50 87 LYS A O 1
ATOM 672 N N . LYS A 1 88 ? -40.657 -11.189 74.504 1.00 93.19 88 LYS A N 1
ATOM 673 C CA . LYS A 1 88 ? -39.500 -12.035 74.154 1.00 93.19 88 LYS A CA 1
ATOM 674 C C . LYS A 1 88 ? -39.629 -12.618 72.749 1.00 93.19 88 LYS A C 1
ATOM 676 O O . LYS A 1 88 ? -38.701 -12.502 71.972 1.00 93.19 88 LYS A O 1
ATOM 681 N N . VAL A 1 89 ? -40.807 -13.141 72.395 1.00 94.75 89 VAL A N 1
ATOM 682 C CA . VAL A 1 89 ? -41.063 -13.638 71.031 1.00 94.75 89 VAL A CA 1
ATOM 683 C C . VAL A 1 89 ? -40.899 -12.527 69.990 1.00 94.75 89 VAL A C 1
ATOM 685 O O . VAL A 1 89 ? -40.315 -12.772 68.945 1.00 94.75 89 VAL A O 1
ATOM 688 N N . ALA A 1 90 ? -41.372 -11.311 70.275 1.00 94.75 90 ALA A N 1
ATOM 689 C CA . ALA A 1 90 ? -41.205 -10.176 69.371 1.00 94.75 90 ALA A CA 1
ATOM 690 C C . ALA A 1 90 ? -39.741 -9.715 69.254 1.00 94.75 90 ALA A C 1
ATOM 692 O O . ALA A 1 90 ? -39.337 -9.283 68.183 1.00 94.75 90 ALA A O 1
ATOM 693 N N . GLU A 1 91 ? -38.955 -9.792 70.331 1.00 94.81 91 GLU A N 1
ATOM 694 C CA . GLU A 1 91 ? -37.523 -9.464 70.326 1.00 94.81 91 GLU A CA 1
ATOM 695 C C . GLU A 1 91 ? -36.724 -10.509 69.531 1.00 94.81 91 GLU A C 1
ATOM 697 O O . GLU A 1 91 ? -35.967 -10.132 68.641 1.00 94.81 91 GLU A O 1
ATOM 702 N N . ASP A 1 92 ? -36.989 -11.802 69.752 1.00 94.94 92 ASP A N 1
ATOM 703 C CA . ASP A 1 92 ? -36.393 -12.902 68.982 1.00 94.94 92 ASP A CA 1
ATOM 704 C C . ASP A 1 92 ? -36.777 -12.822 67.485 1.00 94.94 92 ASP A C 1
ATOM 706 O O . ASP A 1 92 ? -35.962 -13.099 66.604 1.00 94.94 92 ASP A O 1
ATOM 710 N N . GLU A 1 93 ? -38.020 -12.428 67.170 1.00 96.00 93 GLU A N 1
ATOM 711 C CA . GLU A 1 93 ? -38.489 -12.220 65.790 1.00 96.00 93 GLU A CA 1
ATOM 712 C C . GLU A 1 93 ? -37.814 -11.002 65.142 1.00 96.00 93 GLU A C 1
ATOM 714 O O . GLU A 1 93 ? -37.380 -11.086 63.993 1.00 96.00 93 GLU A O 1
ATOM 719 N N . GLN 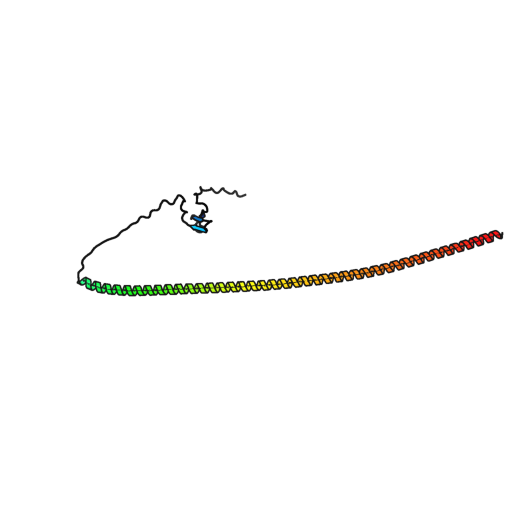A 1 94 ? -37.649 -9.899 65.880 1.00 95.56 94 GLN A N 1
ATOM 720 C CA . GLN A 1 94 ? -36.920 -8.718 65.408 1.00 95.56 94 GLN A CA 1
ATOM 721 C C . GLN A 1 94 ? -35.440 -9.013 65.143 1.00 95.56 94 GLN A C 1
ATOM 723 O O . GLN A 1 94 ? -34.919 -8.587 64.113 1.00 95.56 94 GLN A O 1
ATOM 728 N N . GLU A 1 95 ? -34.772 -9.757 66.027 1.00 96.25 95 GLU A N 1
ATOM 729 C CA . GLU A 1 95 ? -33.375 -10.162 65.835 1.00 96.25 95 GLU A CA 1
ATOM 730 C C . GLU A 1 95 ? -33.232 -11.062 64.597 1.00 96.25 95 GLU A C 1
ATOM 732 O O . GLU A 1 95 ? -32.364 -10.829 63.753 1.00 96.25 95 GLU A O 1
ATOM 737 N N . ALA A 1 96 ? -34.141 -12.026 64.411 1.00 96.38 96 ALA A N 1
ATOM 738 C CA . ALA A 1 96 ? -34.156 -12.877 63.222 1.00 96.38 96 ALA A CA 1
ATOM 739 C C . ALA A 1 96 ? -34.401 -12.082 61.922 1.00 96.38 96 ALA A C 1
ATOM 741 O O . ALA A 1 96 ? -33.777 -12.358 60.892 1.00 96.38 96 ALA A O 1
ATOM 742 N N . GLU A 1 97 ? -35.290 -11.085 61.942 1.00 96.31 97 GLU A N 1
ATOM 743 C CA . GLU A 1 97 ? -35.513 -10.192 60.799 1.00 96.31 97 GLU A CA 1
ATOM 744 C C . GLU A 1 97 ? -34.281 -9.329 60.489 1.00 96.31 97 GLU A C 1
ATOM 746 O O . GLU A 1 97 ? -33.934 -9.151 59.314 1.00 96.31 97 GLU A O 1
ATOM 751 N N . GLU A 1 98 ? -33.596 -8.822 61.517 1.00 96.62 98 GLU A N 1
ATOM 752 C CA . GLU A 1 98 ? -32.371 -8.036 61.364 1.00 96.62 98 GLU A CA 1
ATOM 753 C C . GLU A 1 98 ? -31.234 -8.879 60.772 1.00 96.62 98 GLU A C 1
ATOM 755 O O . GLU A 1 98 ? -30.600 -8.450 59.802 1.00 96.62 98 GLU A O 1
ATOM 760 N N . GLU A 1 99 ? -31.027 -10.110 61.250 1.00 96.75 99 GLU A N 1
ATOM 761 C CA . GLU A 1 99 ? -30.026 -11.025 60.688 1.00 96.75 99 GLU A CA 1
ATOM 762 C C . GLU A 1 99 ? -30.294 -11.339 59.207 1.00 96.75 99 GLU A C 1
ATOM 764 O O . GLU A 1 99 ? -29.377 -11.296 58.375 1.00 96.75 99 GLU A O 1
ATOM 769 N N . LEU A 1 100 ? -31.554 -11.591 58.835 1.00 96.38 100 LEU A N 1
ATOM 770 C CA . LEU A 1 100 ? -31.940 -11.824 57.439 1.00 96.38 100 LEU A CA 1
ATOM 771 C C . LEU A 1 100 ? -31.738 -10.575 56.571 1.00 96.38 100 LEU A C 1
ATOM 773 O O . LEU A 1 100 ? -31.295 -10.680 55.417 1.00 96.38 100 LEU A O 1
ATOM 777 N N . ALA A 1 101 ? -32.026 -9.386 57.104 1.00 96.69 101 ALA A N 1
ATOM 778 C CA . ALA A 1 101 ? -31.774 -8.125 56.418 1.00 96.69 101 ALA A CA 1
ATOM 779 C C . ALA A 1 101 ? -30.267 -7.889 56.221 1.00 96.69 101 ALA A C 1
ATOM 781 O O . ALA A 1 101 ? -29.827 -7.521 55.121 1.00 96.69 101 ALA A O 1
ATOM 782 N N . GLU A 1 102 ? -29.446 -8.159 57.236 1.00 97.19 102 GLU A N 1
ATOM 783 C CA . GLU A 1 102 ? -27.993 -8.100 57.122 1.00 97.19 102 GLU A CA 1
ATOM 784 C C . GLU A 1 102 ? -27.467 -9.079 56.068 1.00 97.19 102 GLU A C 1
ATOM 786 O O . GLU A 1 102 ? -26.684 -8.682 55.197 1.00 97.19 102 GLU A O 1
ATOM 791 N N . GLU A 1 103 ? -27.918 -10.334 56.080 1.00 97.38 103 GLU A N 1
ATOM 792 C CA . GLU A 1 103 ? -27.512 -11.334 55.092 1.00 97.38 103 GLU A CA 1
ATOM 793 C C . GLU A 1 103 ? -27.907 -10.902 53.671 1.00 97.38 103 GLU A C 1
ATOM 795 O O . GLU A 1 103 ? -27.091 -10.959 52.739 1.00 97.38 103 GLU A O 1
ATOM 800 N N . ALA A 1 104 ? -29.123 -10.379 53.497 1.00 97.00 104 ALA A N 1
ATOM 801 C CA . ALA A 1 104 ? -29.594 -9.867 52.217 1.00 97.00 104 ALA A CA 1
ATOM 802 C C . ALA A 1 104 ? -28.721 -8.707 51.709 1.00 97.00 104 ALA A C 1
ATOM 804 O O . ALA A 1 104 ? -28.342 -8.686 50.529 1.00 97.00 104 ALA A O 1
ATOM 805 N N . THR A 1 105 ? -28.331 -7.769 52.581 1.00 96.56 105 THR A N 1
ATOM 806 C CA . THR A 1 105 ? -27.446 -6.660 52.187 1.00 96.56 105 THR A CA 1
ATOM 807 C C . THR A 1 105 ? -26.025 -7.136 51.879 1.00 96.56 105 THR A C 1
ATOM 809 O O . THR A 1 105 ? -25.428 -6.665 50.904 1.00 96.56 105 THR A O 1
ATOM 812 N N . ARG A 1 106 ? -25.484 -8.103 52.636 1.00 97.19 106 ARG A N 1
ATOM 813 C CA . ARG A 1 106 ? -24.175 -8.727 52.368 1.00 97.19 106 ARG A CA 1
ATOM 814 C C . ARG A 1 106 ? -24.179 -9.430 51.012 1.00 97.19 106 ARG A C 1
ATOM 816 O O . ARG A 1 106 ? -23.286 -9.195 50.195 1.00 97.19 106 ARG A O 1
ATOM 823 N N . LYS A 1 107 ? -25.228 -10.197 50.709 1.00 97.94 107 LYS A N 1
ATOM 824 C CA . LYS A 1 107 ? -25.412 -10.875 49.417 1.00 97.94 107 LYS A CA 1
ATOM 825 C C . LYS A 1 107 ? -25.571 -9.889 48.261 1.00 97.94 107 LYS A C 1
ATOM 827 O O . LYS A 1 107 ? -24.988 -10.091 47.195 1.00 97.94 107 LYS A O 1
ATOM 832 N N . ALA A 1 108 ? -26.312 -8.799 48.458 1.00 97.38 108 ALA A N 1
ATOM 833 C CA . ALA A 1 108 ? -26.457 -7.747 47.454 1.00 97.38 108 ALA A CA 1
ATOM 834 C C . ALA A 1 108 ? -25.120 -7.043 47.162 1.00 97.38 108 ALA A C 1
ATOM 836 O O . ALA A 1 108 ? -24.788 -6.812 45.998 1.00 97.38 108 ALA A O 1
ATOM 837 N N . LYS A 1 109 ? -24.324 -6.747 48.198 1.00 97.75 109 LYS A N 1
ATOM 838 C CA . LYS A 1 109 ? -22.971 -6.187 48.047 1.00 97.75 109 LYS A CA 1
ATOM 839 C C . LYS A 1 109 ? -22.043 -7.162 47.316 1.00 97.75 109 LYS A C 1
ATOM 841 O O . LYS A 1 109 ? -21.377 -6.750 46.371 1.00 97.75 109 LYS A O 1
ATOM 846 N N . ALA A 1 110 ? -22.058 -8.447 47.677 1.00 97.88 110 ALA A N 1
ATOM 847 C CA . ALA A 1 110 ? -21.256 -9.476 47.013 1.00 97.88 110 ALA A CA 1
ATOM 848 C C . ALA A 1 110 ? -21.581 -9.589 45.512 1.00 97.88 110 ALA A C 1
ATOM 850 O O . ALA A 1 110 ? -20.672 -9.582 44.685 1.00 97.88 110 ALA A O 1
ATOM 851 N N . ARG A 1 111 ? -22.873 -9.586 45.147 1.00 97.44 111 ARG A N 1
ATOM 852 C CA . ARG A 1 111 ? -23.314 -9.588 43.740 1.00 97.44 111 ARG A CA 1
ATOM 853 C C . ARG A 1 111 ? -22.826 -8.362 42.971 1.00 97.44 111 ARG A C 1
ATOM 855 O O . ARG A 1 111 ? -22.357 -8.505 41.847 1.00 97.44 111 ARG A O 1
ATOM 862 N N . LYS A 1 112 ? -22.892 -7.169 43.573 1.00 97.75 112 LYS A N 1
ATOM 863 C CA . LYS A 1 112 ? -22.388 -5.934 42.945 1.00 97.75 112 LYS A CA 1
ATOM 864 C C . LYS A 1 112 ? -20.881 -5.993 42.689 1.00 97.75 112 LYS A C 1
ATOM 866 O O . LYS A 1 112 ? -20.439 -5.588 41.619 1.00 97.75 112 LYS A O 1
ATOM 871 N N . VAL A 1 113 ? -20.103 -6.523 43.635 1.00 98.06 113 VAL A N 1
ATOM 872 C CA . VAL A 1 113 ? -18.649 -6.696 43.470 1.00 98.06 113 VAL A CA 1
ATOM 873 C C . VAL A 1 113 ? -18.336 -7.715 42.372 1.00 98.06 113 VAL A C 1
ATOM 875 O O . VAL A 1 113 ? -17.454 -7.478 41.551 1.00 98.06 113 VAL A O 1
ATOM 878 N N . GLU A 1 114 ? -19.064 -8.832 42.314 1.00 97.81 114 GLU A N 1
ATOM 879 C CA . GLU A 1 114 ? -18.899 -9.827 41.247 1.00 97.81 114 GLU A CA 1
ATOM 880 C C . GLU A 1 114 ? -19.237 -9.242 39.866 1.00 97.81 114 GLU A C 1
ATOM 882 O O . GLU A 1 114 ? -18.501 -9.453 38.903 1.00 97.81 114 GLU A O 1
ATOM 887 N N . GLU A 1 115 ? -20.314 -8.460 39.765 1.00 97.62 115 GLU A N 1
ATOM 888 C CA . GLU A 1 115 ? -20.692 -7.773 38.528 1.00 97.62 115 GLU A CA 1
ATOM 889 C C . GLU A 1 115 ? -19.631 -6.751 38.094 1.00 97.62 115 GLU A C 1
ATOM 891 O O . GLU A 1 115 ? -19.290 -6.686 36.913 1.00 97.62 115 GLU A O 1
ATOM 896 N N . GLN A 1 116 ? -19.069 -5.983 39.034 1.00 97.44 116 GLN A N 1
ATOM 897 C CA . GLN A 1 116 ? -17.972 -5.055 38.749 1.00 97.44 116 GLN A CA 1
ATOM 898 C C . GLN A 1 116 ? -16.732 -5.786 38.229 1.00 97.44 116 GLN A C 1
ATOM 900 O O . GLN A 1 116 ? -16.199 -5.393 37.195 1.00 97.44 116 GLN A O 1
ATOM 905 N N . ARG A 1 117 ? -16.336 -6.898 38.861 1.00 98.00 117 ARG A N 1
ATOM 906 C CA . ARG A 1 117 ? -15.211 -7.723 38.389 1.00 98.00 117 ARG A CA 1
ATOM 907 C C . ARG A 1 117 ? -15.436 -8.249 36.975 1.00 98.00 117 ARG A C 1
ATOM 909 O O . ARG A 1 117 ? -14.535 -8.159 36.149 1.00 98.00 117 ARG A O 1
ATOM 916 N N . LYS A 1 118 ? -16.644 -8.736 36.669 1.00 98.12 118 LYS A N 1
ATOM 917 C CA . LYS A 1 118 ? -16.997 -9.194 35.313 1.00 98.12 118 LYS A CA 1
ATOM 918 C C . LYS A 1 118 ? -16.923 -8.061 34.288 1.00 98.12 118 LYS A C 1
ATOM 920 O O . LYS A 1 118 ? -16.445 -8.278 33.179 1.00 98.12 118 LYS A O 1
ATOM 925 N N . LYS A 1 119 ? -17.370 -6.852 34.646 1.00 97.88 119 LYS A N 1
ATOM 926 C CA . LYS A 1 119 ? -17.266 -5.670 33.773 1.00 97.88 119 LYS A CA 1
ATOM 927 C C . LYS A 1 119 ? -15.812 -5.262 33.531 1.00 97.88 119 LYS A C 1
ATOM 929 O O . LYS A 1 119 ? -15.454 -4.979 32.394 1.00 97.88 119 LYS A O 1
ATOM 934 N N . GLU A 1 120 ? -14.981 -5.258 34.569 1.00 97.81 120 GLU A N 1
ATOM 935 C CA . GLU A 1 120 ? -13.550 -4.948 34.455 1.00 97.81 120 GLU A CA 1
ATOM 936 C C . GLU A 1 120 ? -12.800 -5.987 33.614 1.00 97.81 120 GLU A C 1
ATOM 938 O O . GLU A 1 120 ? -11.989 -5.627 32.762 1.00 97.81 120 GLU A O 1
ATOM 943 N N . GLU A 1 121 ? -13.100 -7.273 33.802 1.00 98.12 121 GLU A N 1
ATOM 944 C CA . GLU A 1 121 ? -12.524 -8.358 33.006 1.00 98.12 121 GLU A CA 1
ATOM 945 C C . GLU A 1 121 ? -12.926 -8.250 31.528 1.00 98.12 121 GLU A C 1
ATOM 947 O O . GLU A 1 121 ? -12.066 -8.333 30.650 1.00 98.12 121 GLU A O 1
ATOM 952 N N . ALA A 1 122 ? -14.204 -7.979 31.244 1.00 97.62 122 ALA A N 1
ATOM 953 C CA . ALA A 1 122 ? -14.680 -7.752 29.882 1.00 97.62 122 ALA A CA 1
ATOM 954 C C . ALA A 1 122 ? -13.995 -6.539 29.229 1.00 97.62 122 ALA A C 1
ATOM 956 O O . ALA A 1 122 ? -13.527 -6.638 28.096 1.00 97.62 122 ALA A O 1
ATOM 957 N N . ALA A 1 123 ? -13.863 -5.423 29.956 1.00 98.00 123 ALA A N 1
ATOM 958 C CA . ALA A 1 123 ? -13.173 -4.230 29.467 1.00 98.00 123 ALA A CA 1
ATOM 959 C C . ALA A 1 123 ? -11.682 -4.491 29.193 1.00 98.00 123 ALA A C 1
ATOM 961 O O . ALA A 1 123 ? -11.126 -3.998 28.211 1.00 98.00 123 ALA A O 1
ATOM 962 N N . ARG A 1 124 ? -11.024 -5.302 30.032 1.00 97.94 124 ARG A N 1
ATOM 963 C CA . ARG A 1 124 ? -9.632 -5.712 29.823 1.00 97.94 124 ARG A CA 1
ATOM 964 C C . ARG A 1 124 ? -9.475 -6.570 28.566 1.00 97.94 124 ARG A C 1
ATOM 966 O O . ARG A 1 124 ? -8.554 -6.320 27.794 1.00 97.94 124 ARG A O 1
ATOM 973 N N . LEU A 1 125 ? -10.358 -7.547 28.351 1.00 97.62 125 LEU A N 1
ATOM 974 C CA . LEU A 1 125 ? -10.336 -8.392 27.151 1.00 97.62 125 LEU A CA 1
ATOM 975 C C . LEU A 1 125 ? -10.611 -7.584 25.878 1.00 97.62 125 LEU A C 1
ATOM 977 O O . LEU A 1 125 ? -9.963 -7.804 24.856 1.00 97.62 125 LEU A O 1
ATOM 981 N N . GLU A 1 126 ? -11.538 -6.627 25.934 1.00 97.44 126 GLU A N 1
ATOM 982 C CA . GLU A 1 126 ? -11.808 -5.730 24.811 1.00 97.44 126 GLU A CA 1
ATOM 983 C C . GLU A 1 126 ? -10.590 -4.861 24.479 1.00 97.44 126 GLU A C 1
ATOM 985 O O . GLU A 1 126 ? -10.212 -4.754 23.312 1.00 97.44 126 GLU A O 1
ATOM 990 N N . LYS A 1 127 ? -9.919 -4.310 25.498 1.00 97.81 127 LYS A N 1
ATOM 991 C CA . LYS A 1 127 ? -8.681 -3.547 25.314 1.00 97.81 127 LYS A CA 1
ATOM 992 C C . LYS A 1 127 ? -7.571 -4.398 24.691 1.00 97.81 127 LYS A C 1
ATOM 994 O O . LYS A 1 127 ? -6.925 -3.950 23.750 1.00 97.81 127 LYS A O 1
ATOM 999 N N . GLU A 1 128 ? -7.379 -5.629 25.163 1.00 98.12 128 GLU A N 1
ATOM 1000 C CA . GLU A 1 128 ? -6.397 -6.558 24.587 1.00 98.12 128 GLU A CA 1
ATOM 1001 C C . GLU A 1 128 ? -6.714 -6.874 23.115 1.00 98.12 128 GLU A C 1
ATOM 1003 O O . GLU A 1 128 ? -5.810 -6.945 22.282 1.00 98.12 128 GLU A O 1
ATOM 1008 N N . ARG A 1 129 ? -8.000 -7.019 22.764 1.00 98.12 129 ARG A N 1
ATOM 1009 C CA . ARG A 1 129 ? -8.427 -7.211 21.371 1.00 98.12 129 ARG A CA 1
ATOM 1010 C C . ARG A 1 129 ? -8.083 -5.997 20.508 1.00 98.12 129 ARG A C 1
ATOM 1012 O O . ARG A 1 129 ? -7.527 -6.168 19.429 1.00 98.12 129 ARG A O 1
ATOM 1019 N N . GLN A 1 130 ? -8.369 -4.790 20.994 1.00 97.31 130 GLN A N 1
ATOM 1020 C CA . GLN A 1 130 ? -8.045 -3.545 20.291 1.00 97.31 130 GLN A CA 1
ATOM 1021 C C . GLN A 1 130 ? -6.531 -3.357 20.117 1.00 97.31 130 GLN A C 1
ATOM 1023 O O . GLN A 1 130 ? -6.090 -2.918 19.058 1.00 97.31 130 GLN A O 1
ATOM 1028 N N . GLU A 1 131 ? -5.725 -3.705 21.124 1.00 97.88 131 GLU A N 1
ATOM 1029 C CA . GLU A 1 131 ? -4.261 -3.645 21.034 1.00 97.88 131 GLU A CA 1
ATOM 1030 C C . GLU A 1 131 ? -3.719 -4.618 19.976 1.00 97.88 131 GLU A C 1
ATOM 1032 O O . GLU A 1 131 ? -2.886 -4.215 19.163 1.00 97.88 131 GLU A O 1
ATOM 1037 N N . LYS A 1 132 ? -4.245 -5.850 19.915 1.00 98.00 132 LYS A N 1
ATOM 1038 C CA . LYS A 1 132 ? -3.899 -6.826 18.865 1.00 98.00 132 LYS A CA 1
ATOM 1039 C C . LYS A 1 132 ? -4.312 -6.351 17.473 1.00 98.00 132 LYS A C 1
ATOM 1041 O O . LYS A 1 132 ? -3.491 -6.355 16.564 1.00 98.00 132 LYS A O 1
ATOM 1046 N N . GLU A 1 133 ? -5.544 -5.865 17.313 1.00 97.69 133 GLU A N 1
ATOM 1047 C CA . GLU A 1 133 ? -6.019 -5.295 16.042 1.00 97.69 133 GLU A CA 1
ATOM 1048 C C . GLU A 1 133 ? -5.138 -4.112 15.592 1.00 97.69 133 GLU A C 1
ATOM 1050 O O . GLU A 1 133 ? -4.796 -3.988 14.414 1.00 97.69 133 GLU A O 1
ATOM 1055 N N . ALA A 1 134 ? -4.715 -3.253 16.525 1.00 98.06 134 ALA A N 1
ATOM 1056 C CA . ALA A 1 134 ? -3.814 -2.142 16.233 1.00 98.06 134 ALA A CA 1
ATOM 1057 C C . ALA A 1 134 ? -2.398 -2.609 15.851 1.00 98.06 134 ALA A C 1
ATOM 1059 O O . ALA A 1 134 ? -1.758 -1.990 14.996 1.00 98.06 134 ALA A O 1
ATOM 1060 N N . GLU A 1 135 ? -1.892 -3.676 16.468 1.00 98.12 135 GLU A N 1
ATOM 1061 C CA . GLU A 1 135 ? -0.606 -4.277 16.113 1.00 98.12 135 GLU A CA 1
ATOM 1062 C C . GLU A 1 135 ? -0.646 -4.906 14.715 1.00 98.12 135 GLU A C 1
ATOM 1064 O O . GLU A 1 135 ? 0.229 -4.614 13.896 1.00 98.12 135 GLU A O 1
ATOM 1069 N N . ASP A 1 136 ? -1.699 -5.655 14.393 1.00 97.75 136 ASP A N 1
ATOM 1070 C CA . ASP A 1 136 ? -1.906 -6.245 13.066 1.00 97.75 136 ASP A CA 1
ATOM 1071 C C . ASP A 1 136 ? -1.983 -5.165 11.976 1.00 97.75 136 ASP A C 1
ATOM 1073 O O . ASP A 1 136 ? -1.366 -5.288 10.913 1.00 97.75 136 ASP A O 1
ATOM 1077 N N . LEU A 1 137 ? -2.679 -4.054 12.244 1.00 97.31 137 LEU A N 1
ATOM 1078 C CA . LEU A 1 137 ? -2.721 -2.907 11.332 1.00 97.31 137 LEU A CA 1
ATOM 1079 C C . LEU A 1 137 ? -1.337 -2.280 11.130 1.00 97.31 137 LEU A C 1
ATOM 1081 O O . LEU A 1 137 ? -0.970 -1.970 9.995 1.00 97.31 137 LEU A O 1
ATOM 1085 N N . LYS A 1 138 ? -0.540 -2.127 12.194 1.00 98.00 138 LYS A N 1
ATOM 1086 C CA . LYS A 1 138 ? 0.843 -1.633 12.081 1.00 98.00 138 LYS A CA 1
ATOM 1087 C C . LYS A 1 138 ? 1.705 -2.572 11.242 1.00 98.00 138 LYS A C 1
ATOM 1089 O O . LYS A 1 138 ? 2.462 -2.102 10.392 1.00 98.00 138 LYS A O 1
ATOM 1094 N N . GLN A 1 139 ? 1.590 -3.883 11.451 1.00 97.69 139 GLN A N 1
ATOM 1095 C CA . GLN A 1 139 ? 2.324 -4.875 10.666 1.00 97.69 139 GLN A CA 1
ATOM 1096 C C . GLN A 1 139 ? 1.911 -4.836 9.191 1.00 97.69 139 GLN A C 1
ATOM 1098 O O . GLN A 1 139 ? 2.777 -4.847 8.315 1.00 97.69 139 GLN A O 1
ATOM 1103 N N . ARG A 1 140 ? 0.610 -4.704 8.906 1.00 97.88 140 ARG A N 1
ATOM 1104 C CA . ARG A 1 140 ? 0.089 -4.576 7.541 1.00 97.88 140 ARG A CA 1
ATOM 1105 C C . ARG A 1 140 ? 0.598 -3.316 6.841 1.00 97.88 140 ARG A C 1
ATOM 1107 O O . ARG A 1 140 ? 1.041 -3.414 5.702 1.00 97.88 140 ARG A O 1
ATOM 1114 N N . LEU A 1 141 ? 0.584 -2.166 7.517 1.00 97.69 141 LEU A N 1
ATOM 1115 C CA . LEU A 1 141 ? 1.118 -0.914 6.966 1.00 97.69 141 LEU A CA 1
ATOM 1116 C C . LEU A 1 141 ? 2.620 -1.014 6.683 1.00 97.69 141 LEU A C 1
ATOM 1118 O O . LEU A 1 141 ? 3.075 -0.598 5.622 1.00 97.69 141 LEU A O 1
ATOM 1122 N N . LYS A 1 142 ? 3.387 -1.632 7.588 1.00 98.31 142 LYS A N 1
ATOM 1123 C CA . LYS A 1 142 ? 4.818 -1.880 7.375 1.00 98.31 142 LYS A CA 1
ATOM 1124 C C . LYS A 1 142 ? 5.065 -2.806 6.178 1.00 98.31 142 LYS A C 1
ATOM 1126 O O . LYS A 1 142 ? 5.978 -2.564 5.394 1.00 98.31 142 LYS A O 1
ATOM 1131 N N . ALA A 1 143 ? 4.262 -3.858 6.022 1.00 97.94 143 ALA A N 1
ATOM 1132 C CA . ALA A 1 143 ? 4.352 -4.758 4.874 1.00 97.94 143 ALA A CA 1
ATOM 1133 C C . ALA A 1 143 ? 4.005 -4.045 3.554 1.00 97.94 143 ALA A C 1
ATOM 1135 O O . ALA A 1 143 ? 4.685 -4.251 2.551 1.00 97.94 143 ALA A O 1
ATOM 1136 N N . GLU A 1 144 ? 2.991 -3.177 3.559 1.00 97.94 144 GLU A N 1
ATOM 1137 C CA . GLU A 1 144 ? 2.617 -2.353 2.405 1.00 97.94 144 GLU A CA 1
ATOM 1138 C C . GLU A 1 144 ? 3.719 -1.353 2.028 1.00 97.94 144 GLU A C 1
ATOM 1140 O O . GLU A 1 144 ? 4.034 -1.198 0.849 1.00 97.94 144 GLU A O 1
ATOM 1145 N N . GLU A 1 145 ? 4.361 -0.722 3.013 1.00 98.44 145 GLU A N 1
ATOM 1146 C CA . GLU A 1 145 ? 5.499 0.173 2.789 1.00 98.44 145 GLU A CA 1
ATOM 1147 C C . GLU A 1 145 ? 6.687 -0.565 2.157 1.00 98.44 145 GLU A C 1
ATOM 1149 O O . GLU A 1 145 ? 7.241 -0.098 1.161 1.00 98.44 145 GLU A O 1
ATOM 1154 N N . ILE A 1 146 ? 7.028 -1.756 2.662 1.00 97.88 146 ILE A N 1
ATOM 1155 C CA . ILE A 1 146 ? 8.079 -2.603 2.076 1.00 97.88 146 ILE A CA 1
ATOM 1156 C C . ILE A 1 146 ? 7.726 -2.979 0.632 1.00 97.88 146 ILE A C 1
ATOM 1158 O O . ILE A 1 146 ? 8.564 -2.845 -0.260 1.00 97.88 146 ILE A O 1
ATOM 1162 N N . ALA A 1 147 ? 6.484 -3.399 0.374 1.00 98.06 147 ALA A N 1
ATOM 1163 C CA . ALA A 1 147 ? 6.031 -3.743 -0.972 1.00 98.06 147 ALA A CA 1
ATOM 1164 C C . ALA A 1 147 ? 6.090 -2.536 -1.925 1.00 98.06 147 ALA A C 1
ATOM 1166 O O . ALA A 1 147 ? 6.449 -2.676 -3.096 1.00 98.06 147 ALA A O 1
ATOM 1167 N N . ARG A 1 148 ? 5.781 -1.333 -1.427 1.00 98.19 148 ARG A N 1
ATOM 1168 C CA . ARG A 1 148 ? 5.894 -0.089 -2.193 1.00 98.19 148 ARG A CA 1
ATOM 1169 C C . ARG A 1 148 ? 7.343 0.217 -2.566 1.00 98.19 148 ARG A C 1
ATOM 1171 O O . ARG A 1 148 ? 7.591 0.568 -3.716 1.00 98.19 148 ARG A O 1
ATOM 1178 N N . VAL A 1 149 ? 8.283 0.076 -1.631 1.00 98.25 149 VAL A N 1
ATOM 1179 C CA . VAL A 1 149 ? 9.718 0.276 -1.901 1.00 98.25 149 VAL A CA 1
ATOM 1180 C C . VAL A 1 149 ? 10.209 -0.727 -2.943 1.00 98.25 149 VAL A C 1
ATOM 1182 O O . VAL A 1 149 ? 10.776 -0.318 -3.950 1.00 98.25 149 VAL A O 1
ATOM 1185 N N . GLN A 1 150 ? 9.885 -2.012 -2.779 1.00 97.75 150 GLN A N 1
ATOM 1186 C CA . GLN A 1 150 ? 10.255 -3.055 -3.745 1.00 97.75 150 GLN A CA 1
ATOM 1187 C C . GLN A 1 150 ? 9.697 -2.788 -5.147 1.00 97.75 150 GLN A C 1
ATOM 1189 O O . GLN A 1 150 ? 10.367 -3.044 -6.146 1.00 97.75 150 GLN A O 1
ATOM 1194 N N . ARG A 1 151 ? 8.474 -2.252 -5.244 1.00 98.00 151 ARG A N 1
ATOM 1195 C CA . ARG A 1 151 ? 7.889 -1.861 -6.530 1.00 98.00 151 ARG A CA 1
ATOM 1196 C C . ARG A 1 151 ? 8.662 -0.715 -7.184 1.00 98.00 151 ARG A C 1
ATOM 1198 O O . ARG A 1 151 ? 8.922 -0.791 -8.380 1.00 98.00 151 ARG A O 1
ATOM 1205 N N . LEU A 1 152 ? 9.024 0.318 -6.424 1.00 97.81 152 LEU A N 1
ATOM 1206 C CA . LEU A 1 152 ? 9.805 1.445 -6.945 1.00 97.81 152 LEU A CA 1
ATOM 1207 C C . LEU A 1 152 ? 11.203 1.002 -7.396 1.00 97.81 152 LEU A C 1
ATOM 1209 O O . LEU A 1 152 ? 11.641 1.396 -8.472 1.00 97.81 152 LEU A O 1
ATOM 1213 N N . GLU A 1 153 ? 11.864 0.132 -6.631 1.00 98.25 153 GLU A N 1
ATOM 1214 C CA . GLU A 1 153 ? 13.149 -0.461 -7.020 1.00 98.25 153 GLU A CA 1
ATOM 1215 C C . GLU A 1 153 ? 13.023 -1.284 -8.312 1.00 98.25 153 GLU A C 1
ATOM 1217 O O . GLU A 1 153 ? 13.848 -1.161 -9.216 1.00 98.25 153 GLU A O 1
ATOM 1222 N N . ALA A 1 154 ? 11.965 -2.091 -8.447 1.00 98.00 154 ALA A N 1
ATOM 1223 C CA . ALA A 1 154 ? 11.711 -2.856 -9.666 1.00 98.00 154 ALA A CA 1
ATOM 1224 C C . ALA A 1 154 ? 11.439 -1.950 -10.882 1.00 98.00 154 ALA A C 1
ATOM 1226 O O . ALA A 1 154 ? 11.922 -2.236 -11.980 1.00 98.00 154 ALA A O 1
ATOM 1227 N N . GLU A 1 155 ? 10.697 -0.854 -10.696 1.00 98.00 155 GLU A N 1
ATOM 1228 C CA . GLU A 1 155 ? 10.453 0.157 -11.732 1.00 98.00 155 GLU A CA 1
ATOM 1229 C C . GLU A 1 155 ? 11.757 0.869 -12.143 1.00 98.00 155 GLU A C 1
ATOM 1231 O O . GLU A 1 155 ? 11.997 1.069 -13.335 1.00 98.00 155 GLU A O 1
ATOM 1236 N N . GLU A 1 156 ? 12.645 1.183 -11.196 1.00 98.44 156 GLU A N 1
ATOM 1237 C CA . GLU A 1 156 ? 13.954 1.780 -11.485 1.00 98.44 156 GLU A CA 1
ATOM 1238 C C . GLU A 1 156 ? 14.873 0.818 -12.249 1.00 98.44 156 GLU A C 1
ATOM 1240 O O . GLU A 1 156 ? 15.464 1.202 -13.261 1.00 98.44 156 GLU A O 1
ATOM 1245 N N . ILE A 1 157 ? 14.938 -0.451 -11.835 1.00 97.50 157 ILE A N 1
ATOM 1246 C CA . ILE A 1 157 ? 15.692 -1.492 -12.551 1.00 97.50 157 ILE A CA 1
ATOM 1247 C C . ILE A 1 157 ? 15.163 -1.647 -13.982 1.00 97.50 157 ILE A C 1
ATOM 1249 O O . ILE A 1 157 ? 15.949 -1.745 -14.928 1.00 97.50 157 ILE A O 1
ATOM 1253 N N . ALA A 1 158 ? 13.839 -1.643 -14.162 1.00 98.12 158 ALA A N 1
ATOM 1254 C CA . ALA A 1 158 ? 13.225 -1.717 -15.483 1.00 98.12 158 ALA A CA 1
ATOM 1255 C C . ALA A 1 158 ? 13.580 -0.498 -16.350 1.00 98.12 158 ALA A C 1
ATOM 1257 O O . ALA A 1 158 ? 13.901 -0.671 -17.527 1.00 98.12 158 ALA A O 1
ATOM 1258 N N . ARG A 1 159 ? 13.590 0.712 -15.771 1.00 98.25 159 ARG A N 1
ATOM 1259 C CA . ARG A 1 159 ? 14.000 1.939 -16.470 1.00 98.25 159 ARG A CA 1
ATOM 1260 C C . ARG A 1 159 ? 15.453 1.861 -16.934 1.00 98.25 159 ARG A C 1
ATOM 1262 O O . ARG A 1 159 ? 15.719 2.060 -18.114 1.00 98.25 159 ARG A O 1
ATOM 1269 N N . VAL A 1 160 ? 16.377 1.507 -16.039 1.00 98.38 160 VAL A N 1
ATOM 1270 C CA . VAL A 1 160 ? 17.810 1.383 -16.368 1.00 98.38 160 VAL A CA 1
ATOM 1271 C C . VAL A 1 160 ? 18.037 0.330 -17.452 1.00 98.38 160 VAL A C 1
ATOM 1273 O O . VAL A 1 160 ? 18.839 0.528 -18.364 1.00 98.38 160 VAL A O 1
ATOM 1276 N N . LYS A 1 161 ? 17.306 -0.789 -17.398 1.00 98.31 161 LYS A N 1
ATOM 1277 C CA . LYS A 1 161 ? 17.380 -1.820 -18.435 1.00 98.31 161 LYS A CA 1
ATOM 1278 C C . LYS A 1 161 ? 16.891 -1.305 -19.794 1.00 98.31 161 LYS A C 1
ATOM 1280 O O . LYS A 1 161 ? 17.550 -1.564 -20.796 1.00 98.31 161 LYS A O 1
ATOM 1285 N N . ALA A 1 162 ? 15.779 -0.570 -19.830 1.00 98.12 162 ALA A N 1
ATOM 1286 C CA . ALA A 1 162 ? 15.256 0.018 -21.062 1.00 98.12 162 ALA A CA 1
ATOM 1287 C C . ALA A 1 162 ? 16.235 1.039 -21.671 1.00 98.12 162 ALA A C 1
ATOM 1289 O O . ALA A 1 162 ? 16.504 0.986 -22.868 1.00 98.12 162 ALA A O 1
ATOM 1290 N N . GLU A 1 163 ? 16.837 1.900 -20.845 1.00 98.19 163 GLU A N 1
ATOM 1291 C CA . GLU A 1 163 ? 17.873 2.852 -21.276 1.00 98.19 163 GLU A CA 1
ATOM 1292 C C . GLU A 1 163 ? 19.106 2.133 -21.856 1.00 98.19 163 GLU A C 1
ATOM 1294 O O . GLU A 1 163 ? 19.653 2.546 -22.880 1.00 98.19 163 GLU A O 1
ATOM 1299 N N . ALA A 1 164 ? 19.526 1.017 -21.250 1.00 98.44 164 ALA A N 1
ATOM 1300 C CA . ALA A 1 164 ? 20.631 0.208 -21.761 1.00 98.44 164 ALA A CA 1
ATOM 1301 C C . ALA A 1 164 ? 20.301 -0.462 -23.110 1.00 98.44 164 ALA A C 1
ATOM 1303 O O . ALA A 1 164 ? 21.154 -0.522 -24.001 1.00 98.44 164 ALA A O 1
ATOM 1304 N N . GLU A 1 165 ? 19.071 -0.953 -23.284 1.00 98.12 165 GLU A N 1
ATOM 1305 C CA . GLU A 1 165 ? 18.600 -1.527 -24.550 1.00 98.12 165 GLU A CA 1
ATOM 1306 C C . GLU A 1 165 ? 18.519 -0.466 -25.661 1.00 98.12 165 GLU A C 1
ATOM 1308 O O . GLU A 1 165 ? 18.952 -0.726 -26.788 1.00 98.12 165 GLU A O 1
ATOM 1313 N N . GLU A 1 166 ? 18.047 0.742 -25.345 1.00 98.38 166 GLU A N 1
ATOM 1314 C CA . GLU A 1 166 ? 18.025 1.876 -26.273 1.00 98.38 166 GLU A CA 1
ATOM 1315 C C . GLU A 1 166 ? 19.444 2.305 -26.677 1.00 98.38 166 GLU A C 1
ATOM 1317 O O . GLU A 1 166 ? 19.731 2.463 -27.867 1.00 98.38 166 GLU A O 1
ATOM 1322 N N . ALA A 1 167 ? 20.369 2.409 -25.719 1.00 98.25 167 ALA A N 1
ATOM 1323 C CA . ALA A 1 167 ? 21.767 2.730 -25.997 1.00 98.25 167 ALA A CA 1
ATOM 1324 C C . ALA A 1 167 ? 22.419 1.694 -26.932 1.00 98.25 167 ALA A C 1
ATOM 1326 O O . ALA A 1 167 ? 23.104 2.058 -27.894 1.00 98.25 167 ALA A O 1
ATOM 1327 N N . LEU A 1 168 ? 22.152 0.402 -26.707 1.00 98.38 168 LEU A N 1
ATOM 1328 C CA . LEU A 1 168 ? 22.621 -0.674 -27.581 1.00 98.38 168 LEU A CA 1
ATOM 1329 C C . LEU A 1 168 ? 22.012 -0.571 -28.990 1.00 98.38 168 LEU A C 1
ATOM 1331 O O . LEU A 1 168 ? 22.697 -0.828 -29.985 1.00 98.38 168 LEU A O 1
ATOM 1335 N N . ALA A 1 169 ? 20.733 -0.200 -29.099 1.00 98.44 169 ALA A N 1
ATOM 1336 C CA . ALA A 1 169 ? 20.070 0.008 -30.384 1.00 98.44 169 ALA A CA 1
ATOM 1337 C C . ALA A 1 169 ? 20.686 1.186 -31.159 1.00 98.44 169 ALA A C 1
ATOM 1339 O O . ALA A 1 169 ? 20.967 1.055 -32.354 1.00 98.44 169 ALA A O 1
ATOM 1340 N N . LEU A 1 170 ? 20.978 2.299 -30.480 1.00 98.12 170 LEU A N 1
ATOM 1341 C CA . LEU A 1 170 ? 21.654 3.457 -31.070 1.00 98.12 170 LEU A CA 1
ATOM 1342 C C . LEU A 1 170 ? 23.068 3.116 -31.550 1.00 98.12 170 LEU A C 1
ATOM 1344 O O . LEU A 1 170 ? 23.468 3.536 -32.639 1.00 98.12 170 LEU A O 1
ATOM 1348 N N . GLU A 1 171 ? 23.821 2.318 -30.790 1.00 98.31 171 GLU A N 1
ATOM 1349 C CA . GLU A 1 171 ? 25.155 1.871 -31.199 1.00 98.31 171 GLU A CA 1
ATOM 1350 C C . GLU A 1 171 ? 25.099 0.993 -32.460 1.00 98.31 171 GLU A C 1
ATOM 1352 O O . GLU A 1 171 ? 25.885 1.184 -33.394 1.00 98.31 171 GLU A O 1
ATOM 1357 N N . LYS A 1 172 ? 24.138 0.061 -32.526 1.00 98.38 172 LYS A N 1
ATOM 1358 C CA . LYS A 1 172 ? 23.900 -0.768 -33.719 1.00 98.38 172 LYS A CA 1
ATOM 1359 C C . LYS A 1 172 ? 23.544 0.088 -34.932 1.00 98.38 172 LYS A C 1
ATOM 1361 O O . LYS A 1 172 ? 24.147 -0.089 -35.988 1.00 98.38 172 LYS A O 1
ATOM 1366 N N . HIS A 1 173 ? 22.632 1.046 -34.771 1.00 98.38 173 HIS A N 1
ATOM 1367 C CA . HIS A 1 173 ? 22.251 1.963 -35.844 1.00 98.38 173 HIS A CA 1
ATOM 1368 C C . HIS A 1 173 ? 23.444 2.802 -36.323 1.00 98.38 173 HIS A C 1
ATOM 1370 O O . HIS A 1 173 ? 23.669 2.935 -37.523 1.00 98.38 173 HIS A O 1
ATOM 1376 N N . LYS A 1 174 ? 24.275 3.310 -35.403 1.00 98.44 174 LYS A N 1
ATOM 1377 C CA . LYS A 1 174 ? 25.496 4.054 -35.749 1.00 98.44 174 LYS A CA 1
ATOM 1378 C C . LYS A 1 174 ? 26.455 3.212 -36.596 1.00 98.44 174 LYS A C 1
ATOM 1380 O O . LYS A 1 174 ? 26.959 3.702 -37.606 1.00 98.44 174 LYS A O 1
ATOM 1385 N N . LYS A 1 175 ? 26.675 1.950 -36.216 1.00 98.50 175 LYS A N 1
ATOM 1386 C CA . LYS A 1 175 ? 27.501 1.002 -36.984 1.00 98.50 175 LYS A CA 1
ATOM 1387 C C . LYS A 1 175 ? 26.915 0.734 -38.370 1.00 98.50 175 LYS A C 1
ATOM 1389 O O . LYS A 1 175 ? 27.653 0.732 -39.349 1.00 98.50 175 LYS A O 1
ATOM 1394 N N . GLU A 1 176 ? 25.600 0.556 -38.477 1.00 98.31 176 GLU A N 1
ATOM 1395 C CA . GLU A 1 176 ? 24.932 0.356 -39.767 1.00 98.31 176 GLU A CA 1
ATOM 1396 C C . GLU A 1 176 ? 25.069 1.579 -40.687 1.00 98.31 176 GLU A C 1
ATOM 1398 O O . GLU A 1 176 ? 25.389 1.434 -41.868 1.00 98.31 176 GLU A O 1
ATOM 1403 N N . VAL A 1 177 ? 24.895 2.790 -40.150 1.00 98.50 177 VAL A N 1
ATOM 1404 C CA . VAL A 1 177 ? 25.101 4.042 -40.893 1.00 98.50 177 VAL A CA 1
ATOM 1405 C C . VAL A 1 177 ? 26.547 4.165 -41.376 1.00 98.50 177 VAL A C 1
ATOM 1407 O O . VAL A 1 177 ? 26.770 4.531 -42.529 1.00 98.50 177 VAL A O 1
ATOM 1410 N N . GLU A 1 178 ? 27.531 3.818 -40.541 1.00 98.31 178 GLU A N 1
ATOM 1411 C CA . GLU A 1 178 ? 28.947 3.830 -40.928 1.00 98.31 178 GLU A CA 1
ATOM 1412 C C . GLU A 1 178 ? 29.241 2.833 -42.060 1.00 98.31 178 GLU A C 1
ATOM 1414 O O . GLU A 1 178 ? 29.934 3.171 -43.023 1.00 98.31 178 GLU A O 1
ATOM 1419 N N . VAL A 1 179 ? 28.684 1.620 -41.985 1.00 98.56 179 VAL A N 1
ATOM 1420 C CA . VAL A 1 179 ? 28.810 0.612 -43.049 1.00 98.56 179 VAL A CA 1
ATOM 1421 C C . VAL A 1 179 ? 28.196 1.129 -44.351 1.00 98.56 179 VAL A C 1
ATOM 1423 O O . VAL A 1 179 ? 28.869 1.125 -45.383 1.00 98.56 179 VAL A O 1
ATOM 1426 N N . ARG A 1 180 ? 26.970 1.668 -44.308 1.00 98.12 180 ARG A N 1
ATOM 1427 C CA . ARG A 1 180 ? 26.308 2.256 -45.487 1.00 98.12 180 ARG A CA 1
ATOM 1428 C C . ARG A 1 180 ? 27.096 3.430 -46.073 1.00 98.12 180 ARG A C 1
ATOM 1430 O O . ARG A 1 180 ? 27.160 3.573 -47.293 1.00 98.12 180 ARG A O 1
ATOM 1437 N N . ALA A 1 181 ? 27.716 4.261 -45.234 1.00 98.44 181 ALA A N 1
ATOM 1438 C CA . ALA A 1 181 ? 28.560 5.364 -45.688 1.00 98.44 181 ALA A CA 1
ATOM 1439 C C . ALA A 1 181 ? 29.792 4.856 -46.455 1.00 98.44 181 ALA A C 1
ATOM 1441 O O . ALA A 1 181 ? 30.061 5.337 -47.557 1.00 98.44 181 ALA A O 1
ATOM 1442 N N . LYS A 1 182 ? 30.484 3.835 -45.930 1.00 98.38 182 LYS A N 1
ATOM 1443 C CA . LYS A 1 182 ? 31.630 3.199 -46.606 1.00 98.38 182 LYS A CA 1
ATOM 1444 C C . LYS A 1 182 ? 31.227 2.540 -47.927 1.00 98.38 182 LYS A C 1
ATOM 1446 O O . LYS A 1 182 ? 31.944 2.665 -48.919 1.00 98.38 182 LYS A O 1
ATOM 1451 N N . GLU A 1 183 ? 30.073 1.876 -47.973 1.00 98.44 183 GLU A N 1
ATOM 1452 C CA . GLU A 1 183 ? 29.541 1.298 -49.214 1.00 98.44 183 GLU A CA 1
ATOM 1453 C C . GLU A 1 183 ? 29.226 2.370 -50.264 1.00 98.44 183 GLU A C 1
ATOM 1455 O O . GLU A 1 183 ? 29.581 2.210 -51.435 1.00 98.44 183 GLU A O 1
ATOM 1460 N N . ASN A 1 184 ? 28.597 3.476 -49.861 1.00 98.25 184 ASN A N 1
ATOM 1461 C CA . ASN A 1 184 ? 28.314 4.600 -50.753 1.00 98.25 184 ASN A CA 1
ATOM 1462 C C . ASN A 1 184 ? 29.599 5.258 -51.268 1.00 98.25 184 ASN A C 1
ATOM 1464 O O . ASN A 1 184 ? 29.692 5.568 -52.457 1.00 98.25 184 ASN A O 1
ATOM 1468 N N . GLU A 1 185 ? 30.612 5.418 -50.416 1.00 98.38 185 GLU A N 1
ATOM 1469 C CA . GLU A 1 185 ? 31.921 5.927 -50.823 1.00 98.38 185 GLU A CA 1
ATOM 1470 C C . GLU A 1 185 ? 32.596 4.993 -51.839 1.00 98.38 185 GLU A C 1
ATOM 1472 O O . GLU A 1 185 ? 33.068 5.447 -52.882 1.00 98.38 185 GLU A O 1
ATOM 1477 N N . ALA A 1 186 ? 32.585 3.680 -51.595 1.00 98.44 186 ALA A N 1
ATOM 1478 C CA . ALA A 1 186 ? 33.128 2.693 -52.526 1.00 98.44 186 ALA A CA 1
ATOM 1479 C C . ALA A 1 186 ? 32.392 2.706 -53.877 1.00 98.44 186 ALA A C 1
ATOM 1481 O O . ALA A 1 186 ? 33.030 2.648 -54.933 1.00 98.44 186 ALA A O 1
ATOM 1482 N N . ARG A 1 187 ? 31.056 2.832 -53.862 1.00 98.38 187 ARG A N 1
ATOM 1483 C CA . ARG A 1 187 ? 30.243 2.997 -55.078 1.00 98.38 187 ARG A CA 1
ATOM 1484 C C . ARG A 1 187 ? 30.616 4.271 -55.834 1.00 98.38 187 ARG A C 1
ATOM 1486 O O . ARG A 1 187 ? 30.800 4.205 -57.047 1.00 98.38 187 ARG A O 1
ATOM 1493 N N . SER A 1 188 ? 30.787 5.390 -55.131 1.00 98.31 188 SER A N 1
ATOM 1494 C CA . SER A 1 188 ? 31.198 6.671 -55.720 1.00 98.31 188 SER A CA 1
ATOM 1495 C C . SER A 1 188 ? 32.585 6.585 -56.365 1.00 98.31 188 SER A C 1
ATOM 1497 O O . SER A 1 188 ? 32.744 6.915 -57.539 1.00 98.31 188 SER A O 1
ATOM 1499 N N . ARG A 1 189 ? 33.577 6.021 -55.661 1.00 98.50 189 ARG A N 1
ATOM 1500 C CA . ARG A 1 189 ? 34.926 5.791 -56.212 1.00 98.50 189 ARG A CA 1
ATOM 1501 C C . ARG A 1 189 ? 34.889 4.908 -57.461 1.00 98.50 189 ARG A C 1
ATOM 1503 O O . ARG A 1 189 ? 35.571 5.192 -58.442 1.00 98.50 189 ARG A O 1
ATOM 1510 N N . LYS A 1 190 ? 34.072 3.849 -57.455 1.00 98.56 190 LYS A N 1
ATOM 1511 C CA . LYS A 1 190 ? 33.891 2.976 -58.625 1.00 98.56 190 LYS A CA 1
ATOM 1512 C C . LYS A 1 190 ? 33.277 3.729 -59.810 1.00 98.56 190 LYS A C 1
ATOM 1514 O O . LYS A 1 190 ? 33.718 3.517 -60.938 1.00 98.56 190 LYS A O 1
ATOM 1519 N N . ALA A 1 191 ? 32.301 4.603 -59.563 1.00 98.38 191 ALA A N 1
ATOM 1520 C CA . ALA A 1 191 ? 31.708 5.452 -60.594 1.00 98.38 191 ALA A CA 1
ATOM 1521 C C . ALA A 1 191 ? 32.741 6.425 -61.189 1.00 98.38 191 ALA A C 1
ATOM 1523 O O . ALA A 1 191 ? 32.888 6.475 -62.405 1.00 98.38 191 ALA A O 1
ATOM 1524 N N . GLN A 1 192 ? 33.542 7.094 -60.351 1.00 98.38 192 GLN A N 1
ATOM 1525 C CA . GLN A 1 192 ? 34.623 7.980 -60.806 1.00 98.38 192 GLN A CA 1
ATOM 1526 C C . GLN A 1 192 ? 35.659 7.245 -61.667 1.00 98.38 192 GLN A C 1
ATOM 1528 O O . GLN A 1 192 ? 36.050 7.729 -62.726 1.00 98.38 192 GLN A O 1
ATOM 1533 N N . MET A 1 193 ? 36.080 6.045 -61.253 1.00 98.44 193 MET A N 1
ATOM 1534 C CA . MET A 1 193 ? 37.003 5.221 -62.044 1.00 98.44 193 MET A CA 1
ATOM 1535 C C . MET A 1 193 ? 36.411 4.836 -63.404 1.00 98.44 193 MET A C 1
ATOM 1537 O O . MET A 1 193 ? 37.121 4.822 -64.410 1.00 98.44 193 MET A O 1
ATOM 1541 N N . PHE A 1 194 ? 35.110 4.541 -63.450 1.00 98.56 194 PHE A N 1
ATOM 1542 C CA . PHE A 1 194 ? 34.413 4.259 -64.699 1.00 98.56 194 PHE A CA 1
ATOM 1543 C C . PHE A 1 194 ? 34.357 5.492 -65.613 1.00 98.56 194 PHE A C 1
ATOM 1545 O O . PHE A 1 194 ? 34.670 5.378 -66.796 1.00 98.56 194 PHE A O 1
ATOM 1552 N N . GLU A 1 195 ? 34.036 6.672 -65.078 1.00 98.44 195 GLU A N 1
ATOM 1553 C CA . GLU A 1 195 ? 34.040 7.931 -65.836 1.00 98.44 195 GLU A CA 1
ATOM 1554 C C . GLU A 1 195 ? 35.425 8.263 -66.405 1.00 98.44 195 GLU A C 1
ATOM 1556 O O . GLU A 1 195 ? 35.542 8.599 -67.585 1.00 98.44 195 GLU A O 1
ATOM 1561 N N . LEU A 1 196 ? 36.488 8.104 -65.606 1.00 98.31 196 LEU A N 1
ATOM 1562 C CA . LEU A 1 196 ? 37.870 8.287 -66.061 1.00 98.31 196 LEU A CA 1
ATOM 1563 C C . LEU A 1 196 ? 38.224 7.330 -67.204 1.00 98.31 196 LEU A C 1
ATOM 1565 O O . LEU A 1 196 ? 38.830 7.744 -68.192 1.00 98.31 196 LEU A O 1
ATOM 1569 N N . HIS A 1 197 ? 37.807 6.066 -67.103 1.00 98.44 197 HIS A N 1
ATOM 1570 C CA . HIS A 1 197 ? 38.020 5.069 -68.154 1.00 98.44 197 HIS A CA 1
ATOM 1571 C C . HIS A 1 197 ? 37.286 5.424 -69.450 1.00 98.44 197 HIS A C 1
ATOM 1573 O O . HIS A 1 197 ? 37.855 5.329 -70.538 1.00 98.44 197 HIS A O 1
ATOM 1579 N N . VAL A 1 198 ? 36.030 5.867 -69.349 1.00 98.56 198 VAL A N 1
ATOM 1580 C CA . VAL A 1 198 ? 35.245 6.325 -70.505 1.00 98.56 198 VAL A CA 1
ATOM 1581 C C . VAL A 1 198 ? 35.907 7.539 -71.157 1.00 98.56 198 VAL A C 1
ATOM 1583 O O . VAL A 1 198 ? 36.092 7.544 -72.374 1.00 98.56 198 VAL A O 1
ATOM 1586 N N . ARG A 1 199 ? 36.330 8.529 -70.363 1.00 98.44 199 ARG A N 1
ATOM 1587 C CA . ARG A 1 199 ? 37.019 9.728 -70.858 1.00 98.44 199 ARG A CA 1
ATOM 1588 C C . ARG A 1 199 ? 38.334 9.384 -71.555 1.00 98.44 199 ARG A C 1
ATOM 1590 O O . ARG A 1 199 ? 38.597 9.899 -72.637 1.00 98.44 199 ARG A O 1
ATOM 1597 N N . SER A 1 200 ? 39.125 8.481 -70.978 1.00 98.31 200 SER A N 1
ATOM 1598 C CA . SER A 1 200 ? 40.374 8.002 -71.579 1.00 98.31 200 SER A CA 1
ATOM 1599 C C . SER A 1 200 ? 40.131 7.324 -72.931 1.00 98.31 200 SER A C 1
ATOM 1601 O O . SER A 1 200 ? 40.814 7.633 -73.906 1.00 98.31 200 SER A O 1
ATOM 1603 N N . LYS A 1 201 ? 39.103 6.470 -73.038 1.00 98.25 201 LYS A N 1
ATOM 1604 C CA . LYS A 1 201 ? 38.711 5.859 -74.319 1.00 98.25 201 LYS A CA 1
ATOM 1605 C C . LYS A 1 201 ? 38.273 6.887 -75.358 1.00 98.25 201 LYS A C 1
ATOM 1607 O O . LYS A 1 201 ? 38.630 6.751 -76.523 1.00 98.25 201 LYS A O 1
ATOM 1612 N N . GLN A 1 202 ? 37.502 7.894 -74.951 1.00 97.94 202 GLN A N 1
ATOM 1613 C CA . GLN A 1 202 ? 37.079 8.974 -75.845 1.00 97.94 202 GLN A CA 1
ATOM 1614 C C . GLN A 1 202 ? 38.274 9.788 -76.350 1.00 97.94 202 GLN A C 1
ATOM 1616 O O . GLN A 1 202 ? 38.334 10.078 -77.539 1.00 97.94 202 GLN A O 1
ATOM 1621 N N . GLN A 1 203 ? 39.243 10.100 -75.482 1.00 97.81 203 GLN A N 1
ATOM 1622 C CA . GLN A 1 203 ? 40.481 10.775 -75.879 1.00 97.81 203 GLN A CA 1
ATOM 1623 C C . GLN A 1 203 ? 41.289 9.939 -76.873 1.00 97.81 203 GLN A C 1
ATOM 1625 O O . GLN A 1 203 ? 41.674 10.464 -77.907 1.00 97.81 203 GLN A O 1
ATOM 1630 N N . ALA A 1 204 ? 41.474 8.640 -76.614 1.00 97.88 204 ALA A N 1
ATOM 1631 C CA . ALA A 1 204 ? 42.190 7.748 -77.528 1.00 97.88 204 ALA A CA 1
ATOM 1632 C C . ALA A 1 204 ? 41.493 7.610 -78.895 1.00 97.88 204 ALA A C 1
ATOM 1634 O O . ALA A 1 204 ? 42.146 7.528 -79.930 1.00 97.88 204 ALA A O 1
ATOM 1635 N N . ALA A 1 205 ? 40.157 7.586 -78.914 1.00 97.81 205 ALA A N 1
ATOM 1636 C CA . ALA A 1 205 ? 39.395 7.588 -80.159 1.00 97.81 205 ALA A CA 1
ATOM 1637 C C . ALA A 1 205 ? 39.523 8.924 -80.908 1.00 97.81 205 ALA A C 1
ATOM 1639 O O . ALA A 1 205 ? 39.591 8.929 -82.134 1.00 97.81 205 ALA A O 1
ATOM 1640 N N . TRP A 1 206 ? 39.564 10.043 -80.178 1.00 97.69 206 TRP A N 1
ATOM 1641 C CA . TRP A 1 206 ? 39.737 11.375 -80.750 1.00 97.69 206 TRP A CA 1
ATOM 1642 C C . TRP A 1 206 ? 41.128 11.555 -81.366 1.00 97.69 206 TRP A C 1
ATOM 1644 O O . TRP A 1 206 ? 41.206 11.926 -82.531 1.00 97.69 206 TRP A O 1
ATOM 1654 N N . THR A 1 207 ? 42.199 11.191 -80.652 1.00 97.94 207 THR A N 1
ATOM 1655 C CA . THR A 1 207 ? 43.572 11.253 -81.186 1.00 97.94 207 THR A CA 1
ATOM 1656 C C . THR A 1 207 ? 43.744 10.340 -82.393 1.00 97.94 207 THR A C 1
ATOM 1658 O O . THR A 1 207 ? 44.322 10.743 -83.390 1.00 97.94 207 THR A O 1
ATOM 1661 N N . LYS A 1 208 ? 43.173 9.129 -82.351 1.00 97.88 208 LYS A N 1
ATOM 1662 C CA . LYS A 1 208 ? 43.200 8.218 -83.500 1.00 97.88 208 LYS A CA 1
ATOM 1663 C C . LYS A 1 208 ? 42.503 8.821 -84.724 1.00 97.88 208 LYS A C 1
ATOM 1665 O O . LYS A 1 208 ? 42.980 8.662 -85.839 1.00 97.88 208 LYS A O 1
ATOM 1670 N N . LYS A 1 209 ? 41.372 9.503 -84.522 1.00 97.88 209 LYS A N 1
ATOM 1671 C CA . LYS A 1 209 ? 40.658 10.183 -85.606 1.00 97.88 209 LYS A CA 1
ATOM 1672 C C . LYS A 1 209 ? 41.484 11.337 -86.188 1.00 97.88 209 LYS A C 1
ATOM 1674 O O . LYS A 1 209 ? 41.491 11.504 -87.400 1.00 97.88 209 LYS A O 1
ATOM 1679 N N . GLU A 1 210 ? 42.160 12.107 -85.339 1.00 97.69 210 GLU A N 1
ATOM 1680 C CA . GLU A 1 210 ? 43.048 13.202 -85.753 1.00 97.69 210 GLU A CA 1
ATOM 1681 C C . GLU A 1 210 ? 44.241 12.675 -86.570 1.00 97.69 210 GLU A C 1
ATOM 1683 O O . GLU A 1 210 ? 44.520 13.195 -87.646 1.00 97.69 210 GLU A O 1
ATOM 1688 N N . GLU A 1 211 ? 44.866 11.574 -86.135 1.00 97.44 211 GLU A N 1
ATOM 1689 C CA . GLU A 1 211 ? 45.923 10.880 -86.889 1.00 97.44 211 GLU A CA 1
ATOM 1690 C C . GLU A 1 211 ? 45.424 10.359 -88.252 1.00 97.44 211 GLU A C 1
ATOM 1692 O O . GLU A 1 211 ? 46.128 10.477 -89.256 1.00 97.44 211 GLU A O 1
ATOM 1697 N N . GLU A 1 212 ? 44.211 9.792 -88.310 1.00 97.12 212 GLU A N 1
ATOM 1698 C CA . GLU A 1 212 ? 43.579 9.343 -89.561 1.00 97.12 212 GLU A CA 1
ATOM 1699 C C . GLU A 1 212 ? 43.272 10.520 -90.511 1.00 97.12 212 GLU A C 1
ATOM 1701 O O . GLU A 1 212 ? 43.487 10.393 -91.718 1.00 97.12 212 GLU A O 1
ATOM 1706 N N . GLU A 1 213 ? 42.804 11.664 -89.993 1.00 97.06 213 GLU A N 1
ATOM 1707 C CA . GLU A 1 213 ? 42.581 12.893 -90.774 1.00 97.06 213 GLU A CA 1
ATOM 1708 C C . GLU A 1 213 ? 43.896 13.480 -91.307 1.00 97.06 213 GLU A C 1
ATOM 1710 O O . GLU A 1 213 ? 43.977 13.782 -92.499 1.00 97.06 213 GLU A O 1
ATOM 1715 N N . GLU A 1 214 ? 44.941 13.577 -90.479 1.00 97.00 214 GLU A N 1
ATOM 1716 C CA . GLU A 1 214 ? 46.259 14.079 -90.894 1.00 97.00 214 GLU A CA 1
ATOM 1717 C C . GLU A 1 214 ? 46.902 13.166 -91.954 1.00 97.00 214 GLU A C 1
ATOM 1719 O O . GLU A 1 214 ? 47.470 13.639 -92.941 1.00 97.00 214 GLU A O 1
ATOM 1724 N N . ALA A 1 215 ? 46.787 11.842 -91.793 1.00 96.31 215 ALA A N 1
ATOM 1725 C CA . ALA A 1 215 ? 47.263 10.878 -92.783 1.00 96.31 215 ALA A CA 1
ATOM 1726 C C . ALA A 1 215 ? 46.503 10.996 -94.115 1.00 96.31 215 ALA A C 1
ATOM 1728 O O . ALA A 1 215 ? 47.112 10.923 -95.184 1.00 96.31 215 ALA A O 1
ATOM 1729 N N . ALA A 1 216 ? 45.184 11.210 -94.062 1.00 96.25 216 ALA A N 1
ATOM 1730 C CA . ALA A 1 216 ? 44.369 11.432 -95.251 1.00 96.25 216 ALA A CA 1
ATOM 1731 C C . ALA A 1 216 ? 44.703 12.761 -95.951 1.00 96.25 216 ALA A C 1
ATOM 1733 O O . ALA A 1 216 ? 44.699 12.818 -97.180 1.00 96.25 216 ALA A O 1
ATOM 1734 N N . GLU A 1 217 ? 45.004 13.823 -95.198 1.00 96.44 217 GLU A N 1
ATOM 1735 C CA . GLU A 1 217 ? 45.446 15.106 -95.754 1.00 96.44 217 GLU A CA 1
ATOM 1736 C C . GLU A 1 217 ? 46.813 14.979 -96.435 1.00 96.44 217 GLU A C 1
ATOM 1738 O O . GLU A 1 217 ? 46.954 15.390 -97.587 1.00 96.44 217 GLU A O 1
ATOM 1743 N N . LYS A 1 218 ? 47.784 14.319 -95.788 1.00 95.38 218 LYS A N 1
ATOM 1744 C CA . LYS A 1 218 ? 49.093 14.011 -96.388 1.00 95.38 218 LYS A CA 1
ATOM 1745 C C . LYS A 1 218 ? 48.954 13.229 -97.694 1.00 95.38 218 LYS A C 1
ATOM 1747 O O . LYS A 1 218 ? 49.544 13.619 -98.698 1.00 95.38 218 LYS A O 1
ATOM 1752 N N . ALA A 1 219 ? 48.112 12.194 -97.709 1.00 94.25 219 ALA A N 1
ATOM 1753 C CA . ALA A 1 219 ? 47.843 11.414 -98.916 1.00 94.25 219 ALA A CA 1
ATOM 1754 C C . ALA A 1 219 ? 47.246 12.266 -100.053 1.00 94.25 219 ALA A C 1
ATOM 1756 O O . ALA A 1 219 ? 47.610 12.074 -101.207 1.00 94.25 219 ALA A O 1
ATOM 1757 N N . ARG A 1 220 ? 46.381 13.245 -99.742 1.00 94.06 220 ARG A N 1
ATOM 1758 C CA . ARG A 1 220 ? 45.828 14.179 -100.744 1.00 94.06 220 ARG A CA 1
ATOM 1759 C C . ARG A 1 220 ? 46.853 15.164 -101.300 1.00 94.06 220 ARG A C 1
ATOM 1761 O O . ARG A 1 220 ? 46.657 15.651 -102.404 1.00 94.06 220 ARG A O 1
ATOM 1768 N N . THR A 1 221 ? 47.888 15.517 -100.538 1.00 93.56 221 THR A N 1
ATOM 1769 C CA . THR A 1 221 ? 48.938 16.440 -101.005 1.00 93.56 221 THR A CA 1
ATOM 1770 C C . THR A 1 221 ? 50.009 15.775 -101.870 1.00 93.56 221 THR A C 1
ATOM 1772 O O . THR A 1 221 ? 50.780 16.484 -102.510 1.00 93.56 221 THR A O 1
ATOM 1775 N N . GLU A 1 222 ? 50.077 14.441 -101.874 1.00 89.44 222 GLU A N 1
ATOM 1776 C CA . GLU A 1 222 ? 51.060 13.662 -102.642 1.00 89.44 222 GLU A CA 1
ATOM 1777 C C . GLU A 1 222 ? 50.541 13.172 -104.013 1.00 89.44 222 GLU A C 1
ATOM 1779 O O . GLU A 1 222 ? 51.351 12.710 -104.819 1.00 89.44 222 GLU A O 1
ATOM 1784 N N . GLU A 1 223 ? 49.235 13.288 -104.295 1.00 75.69 223 GLU A N 1
ATOM 1785 C CA . GLU A 1 223 ? 48.621 13.049 -105.622 1.00 75.69 223 GLU A CA 1
ATOM 1786 C C . GLU A 1 223 ? 48.710 14.272 -106.551 1.00 75.69 223 GLU A C 1
ATOM 1788 O O . GLU A 1 223 ? 48.976 14.063 -107.760 1.00 75.69 223 GLU A O 1
#

Secondary structure (DSSP, 8-state):
--PPP---------PPTTEEEEE-SSSTT-EEEEETTTTEEESSPPTTSTT----PPPP----------PPPHHHHHHHHHHHHHHHHHHHHHHHHHHHHHHHHHHHHHHHHHHHHHHHHHHHHHHHHHHHHHHHHHHHHHHHHHHHHHHHHHHHHHHHHHHHHHHHHHHHHHHHHHHHHHHHHHHHHHHHHHHHHHHHHHHHHHHHHHHHHHHHHHHHHHH-

Foldseek 3Di:
DDDDDPDPPDPDQPAPPQWDWDADPVDGPQIWIARPVVRDIGSDGPPPRPPPDDDDDDDDDDDDDDDDDDDDPVVVVVVVVVVVVVVVVVVVVVVVVVVVVVVVVVVVVVVVVVVVVVVVVVVVVVVVVVVVVVVVVVVVVVVVVVVVVVVVVVVVVVVVVVVVVVVVVVVVVVVVVVVVVVVVVVVVVVVVVVVVVVVVVVVVVVVVVVVVVVVVVVVVVVD

pLDDT: mean 87.59, std 17.65, range [36.5, 98.56]

InterPro domains:
  IPR001202 WW domain [PS50020] (13-48)
  IPR036020 WW domain superfamily [SSF51045] (5-46)

Organism: Polarella glacialis (NCBI:txid89957)

Radius of gyration: 63.48 Å; chains: 1; bounding box: 115×38×195 Å